Protein AF-A0A2W6NY09-F1 (afdb_monomer_lite)

Secondary structure (DSSP, 8-state):
---B-TTT-PBPPHHHHHHHHHT--THHHHHHHHHHHS--SSS--S-------HHHHHHHHHHHHHHHHHHHHTTS--S-TTSPPPEEEEETTEEEEEEE-TTS-EEEEEEPPHHHHHHHHHHHHT-SSHHHHHHHHHHHHHHTTS-EEEEEEEEEETTS-EEEEEEEEESSEEEEEESSGGG--HHHHHHHH-TTSTT---TT-PEEEEEE-S---SS-HHHHHHHHHHHHTT-EEESSHHHHHHH--

Foldseek 3Di:
DPQADPPPRDGDDPVNVVVVVVPPDCVVVVVVVCVVPVDDDDDDDDDPDPDDDPVVVVVVVVVVVVVVVVVVCVVPDDDPPDADAWDWDDDPQAIKTWGQAPLRWIKIWGWHDLVCQLVLLVDQCPDPPPQSVQLSVLSVLLVVQARWRDAQTFMATPVRHTPDTQHTDGPAETEAEDQALVRDDVLSVCLDQPSPNSNNDVPVNHAYEYEHADDHDPPDVVSVVSVVVCVVSVHHYYHDSVSVSVPRD

pLDDT: mean 75.78, std 24.79, range [29.72, 98.75]

Radius of gyration: 22.29 Å; chains: 1; bounding box: 79×53×40 Å

Sequence (249 aa):
ELGVNPFPGEPLTDDYAKMMISSLKWSQIVAGIGMVTGSMKSGKGPYKGRGTSAALDKVKQTIQDAKAKREQAGKSGKGTGEFNDPVITKMNKGVEIEFKNPDGNIIKWIEQNPKNISNAIESAKNSSNAGKAIEGKVGDFVQQKTKITGFGQEVLDTTGKKVTDLDAVTSKQIIEVKKSASAIKTDQIDRLIDPKHPQFFNYEGKEVIVYIDEAITTTNPQTLAKVNYLKEKGVIVVNSLEQLGKVLK

Structure (mmCIF, N/CA/C/O backbone):
data_AF-A0A2W6NY09-F1
#
_entry.id   AF-A0A2W6NY09-F1
#
loop_
_atom_site.group_PDB
_atom_site.id
_atom_site.type_symbol
_atom_site.label_atom_id
_atom_site.label_alt_id
_atom_site.label_comp_id
_atom_site.label_asym_id
_atom_site.label_entity_id
_atom_site.label_seq_id
_atom_site.pdbx_PDB_ins_code
_atom_site.Cartn_x
_atom_site.Cartn_y
_atom_site.Cartn_z
_atom_site.occupancy
_atom_site.B_iso_or_equiv
_atom_site.auth_seq_id
_atom_site.auth_comp_id
_atom_site.auth_asym_id
_atom_site.auth_atom_id
_atom_site.pdbx_PDB_model_num
ATOM 1 N N . GLU A 1 1 ? 12.597 -36.816 9.681 1.00 40.38 1 GLU A N 1
ATOM 2 C CA . GLU A 1 1 ? 11.211 -36.354 9.892 1.00 40.38 1 GLU A CA 1
ATOM 3 C C . GLU A 1 1 ? 11.209 -34.864 10.198 1.00 40.38 1 GLU A C 1
ATOM 5 O O . GLU A 1 1 ? 11.517 -34.507 11.318 1.00 40.38 1 GLU A O 1
ATOM 10 N N . LEU A 1 2 ? 10.949 -34.001 9.213 1.00 45.16 2 LEU A N 1
ATOM 11 C CA . LEU A 1 2 ? 10.585 -32.586 9.409 1.00 45.16 2 LEU A CA 1
ATOM 12 C C . LEU A 1 2 ? 9.897 -32.111 8.116 1.00 45.16 2 LEU A C 1
ATOM 14 O O . LEU A 1 2 ? 10.522 -31.511 7.249 1.00 45.16 2 LEU A O 1
ATOM 18 N N . GLY A 1 3 ? 8.625 -32.479 7.953 1.00 36.38 3 GLY A N 1
ATOM 19 C CA . GLY A 1 3 ? 7.803 -32.164 6.774 1.00 36.38 3 GLY A CA 1
ATOM 20 C C . GLY A 1 3 ? 6.359 -31.810 7.130 1.00 36.38 3 GLY A C 1
ATOM 21 O O . GLY A 1 3 ? 5.467 -31.983 6.308 1.00 36.38 3 GLY A O 1
ATOM 22 N N . VAL A 1 4 ? 6.119 -31.363 8.366 1.00 42.78 4 VAL A N 1
ATOM 23 C CA . VAL A 1 4 ? 4.770 -31.110 8.883 1.00 42.78 4 VAL A CA 1
ATOM 24 C C . VAL A 1 4 ? 4.714 -29.728 9.528 1.00 42.78 4 VAL A C 1
ATOM 26 O O . VAL A 1 4 ? 5.608 -29.350 10.287 1.00 42.78 4 VAL A O 1
ATOM 29 N N . ASN A 1 5 ? 3.673 -28.964 9.195 1.00 38.97 5 ASN A N 1
ATOM 30 C CA . ASN A 1 5 ? 3.392 -27.641 9.746 1.00 38.97 5 ASN A CA 1
ATOM 31 C C . ASN A 1 5 ? 2.981 -27.754 11.237 1.00 38.97 5 ASN A C 1
ATOM 33 O O . ASN A 1 5 ? 2.045 -28.501 11.532 1.00 38.97 5 ASN A O 1
ATOM 37 N N . PRO A 1 6 ? 3.627 -27.035 12.183 1.00 42.72 6 PRO A N 1
ATOM 38 C CA . PRO A 1 6 ? 3.422 -27.235 13.623 1.00 42.72 6 PRO A CA 1
ATOM 39 C C . PRO A 1 6 ? 2.087 -26.702 14.172 1.00 42.72 6 PRO A C 1
ATOM 41 O O . PRO A 1 6 ? 1.844 -26.841 15.367 1.00 42.72 6 PRO A O 1
ATOM 44 N N . PHE A 1 7 ? 1.227 -26.104 13.338 1.00 48.50 7 PHE A N 1
ATOM 45 C CA . PHE A 1 7 ? -0.086 -25.602 13.767 1.00 48.50 7 PHE A CA 1
ATOM 46 C C . PHE A 1 7 ? -1.290 -26.421 13.242 1.00 48.50 7 PHE A C 1
ATOM 48 O O . PHE A 1 7 ? -2.194 -26.655 14.039 1.00 48.50 7 PHE A O 1
ATOM 55 N N . PRO A 1 8 ? -1.333 -26.908 11.979 1.00 48.41 8 PRO A N 1
ATOM 56 C CA . PRO A 1 8 ? -2.468 -27.672 11.444 1.00 48.41 8 PRO A CA 1
ATOM 57 C C . PRO A 1 8 ? -2.175 -29.133 11.035 1.00 48.41 8 PRO A C 1
ATOM 59 O O . PRO A 1 8 ? -3.113 -29.843 10.695 1.00 48.41 8 PRO A O 1
ATOM 62 N N . GLY A 1 9 ? -0.924 -29.619 11.043 1.00 36.03 9 GLY A N 1
ATOM 63 C CA . GLY A 1 9 ? -0.620 -31.026 10.711 1.00 36.03 9 GLY A CA 1
ATOM 64 C C . GLY A 1 9 ? -0.693 -31.409 9.221 1.00 36.03 9 GLY A C 1
ATOM 65 O O . GLY A 1 9 ? -0.455 -32.565 8.880 1.00 36.03 9 GLY A O 1
ATOM 66 N N . GLU A 1 10 ? -0.988 -30.466 8.324 1.00 43.22 10 GLU A N 1
ATOM 67 C CA . GLU A 1 10 ? -1.018 -30.701 6.874 1.00 43.22 10 GLU A CA 1
ATOM 68 C C . GLU A 1 10 ? 0.398 -30.779 6.259 1.00 43.22 10 GLU A C 1
ATOM 70 O O . GLU A 1 10 ? 1.326 -30.116 6.753 1.00 43.22 10 GLU A O 1
ATOM 75 N N . PRO A 1 11 ? 0.588 -31.568 5.178 1.00 41.91 11 PRO A N 1
ATOM 76 C CA . PRO A 1 11 ? 1.855 -31.628 4.460 1.00 41.91 11 PRO A CA 1
ATOM 77 C C . PRO A 1 11 ? 2.167 -30.267 3.835 1.00 41.91 11 PRO A C 1
ATOM 79 O O . PRO A 1 11 ? 1.340 -29.663 3.153 1.00 41.91 11 PRO A O 1
ATOM 82 N N . LEU A 1 12 ? 3.383 -29.777 4.073 1.00 44.28 12 LEU A N 1
ATOM 83 C CA . LEU A 1 12 ? 3.870 -28.549 3.453 1.00 44.28 12 LEU A CA 1
ATOM 84 C C . LEU A 1 12 ? 3.910 -28.752 1.935 1.00 44.28 12 LEU A C 1
ATOM 86 O O . LEU A 1 12 ? 4.549 -29.688 1.458 1.00 44.28 12 LEU A O 1
ATOM 90 N N . THR A 1 13 ? 3.245 -27.884 1.173 1.00 44.53 13 THR A N 1
ATOM 91 C CA . THR A 1 13 ? 3.358 -27.911 -0.288 1.00 44.53 13 THR A CA 1
ATOM 92 C C . THR A 1 13 ? 4.793 -27.561 -0.690 1.00 44.53 13 THR A C 1
ATOM 94 O O . THR A 1 13 ? 5.436 -26.708 -0.068 1.00 44.53 13 THR A O 1
ATOM 97 N N . ASP A 1 14 ? 5.308 -28.200 -1.744 1.00 40.62 14 ASP A N 1
ATOM 98 C CA . ASP A 1 14 ? 6.675 -27.977 -2.249 1.00 40.62 14 ASP A CA 1
ATOM 99 C C . ASP A 1 14 ? 6.971 -26.492 -2.540 1.00 40.62 14 ASP A C 1
ATOM 101 O O . ASP A 1 14 ? 8.122 -26.050 -2.483 1.00 40.62 14 ASP A O 1
ATOM 105 N N . ASP A 1 15 ? 5.935 -25.695 -2.798 1.00 41.66 15 ASP A N 1
ATOM 106 C CA . ASP A 1 15 ? 6.035 -24.256 -3.033 1.00 41.66 15 ASP A CA 1
ATOM 107 C C . ASP A 1 15 ? 6.235 -23.447 -1.741 1.00 41.66 15 ASP A C 1
ATOM 109 O O . ASP A 1 15 ? 7.000 -22.479 -1.734 1.00 41.66 15 ASP A O 1
ATOM 113 N N . TYR A 1 16 ? 5.675 -23.889 -0.611 1.00 42.38 16 TYR A N 1
ATOM 114 C CA . TYR A 1 16 ? 5.959 -23.302 0.702 1.00 42.38 16 TYR A CA 1
ATOM 115 C C . TYR A 1 16 ? 7.390 -23.623 1.162 1.00 42.38 16 TYR A C 1
ATOM 117 O O . TYR A 1 16 ? 8.087 -22.753 1.689 1.00 42.38 16 TYR A O 1
ATOM 125 N N . ALA A 1 17 ? 7.882 -24.840 0.903 1.00 39.69 17 ALA A N 1
ATOM 126 C CA . ALA A 1 17 ? 9.272 -25.209 1.185 1.00 39.69 17 ALA A CA 1
ATOM 127 C C . ALA A 1 17 ? 10.270 -24.388 0.341 1.00 39.69 17 ALA A C 1
ATOM 129 O O . ALA A 1 17 ? 11.276 -23.899 0.865 1.00 39.69 17 ALA A O 1
ATOM 130 N N . LYS A 1 18 ? 9.960 -24.142 -0.942 1.00 39.44 18 LYS A N 1
ATOM 131 C CA . LYS A 1 18 ? 10.741 -23.239 -1.811 1.00 39.44 18 LYS A CA 1
ATOM 132 C C . LYS A 1 18 ? 10.718 -21.786 -1.324 1.00 39.44 18 LYS A C 1
ATOM 134 O O . LYS A 1 18 ? 11.755 -21.125 -1.369 1.00 39.44 18 LYS A O 1
ATOM 139 N N . MET A 1 19 ? 9.583 -21.305 -0.814 1.00 38.44 19 MET A N 1
ATOM 140 C CA . MET A 1 19 ? 9.444 -19.968 -0.222 1.00 38.44 19 MET A CA 1
ATOM 141 C C . MET A 1 19 ? 10.257 -19.810 1.076 1.00 38.44 19 MET A C 1
ATOM 143 O O . MET A 1 19 ? 10.866 -18.766 1.309 1.00 38.44 19 MET A O 1
ATOM 147 N N . MET A 1 20 ? 10.331 -20.849 1.913 1.00 39.34 20 MET A N 1
ATOM 148 C CA . MET A 1 20 ? 11.132 -20.819 3.143 1.00 39.34 20 MET A CA 1
ATOM 149 C C . MET A 1 20 ? 12.636 -20.757 2.841 1.00 39.34 20 MET A C 1
ATOM 151 O O . MET A 1 20 ? 13.354 -19.984 3.477 1.00 39.34 20 MET A O 1
ATOM 155 N N . ILE A 1 21 ? 13.108 -21.479 1.819 1.00 37.72 21 ILE A N 1
ATOM 156 C CA . ILE A 1 21 ? 14.519 -21.471 1.394 1.00 37.72 21 ILE A CA 1
ATOM 157 C C . ILE A 1 21 ? 14.904 -20.139 0.723 1.00 37.72 21 ILE A C 1
ATOM 159 O O . ILE A 1 21 ? 15.999 -19.632 0.962 1.00 37.72 21 ILE A O 1
ATOM 163 N N . SER A 1 22 ? 14.008 -19.522 -0.057 1.00 38.69 22 SER A N 1
ATOM 164 C CA . SER A 1 22 ? 14.255 -18.209 -0.683 1.00 38.69 22 SER A CA 1
ATOM 165 C C . SER A 1 22 ? 14.150 -17.022 0.290 1.00 38.69 22 SER A C 1
ATOM 167 O O . SER A 1 22 ? 14.660 -15.936 0.003 1.00 38.69 22 SER A O 1
ATOM 169 N N . SER A 1 23 ? 13.532 -17.216 1.461 1.00 35.50 23 SER A N 1
ATOM 170 C CA . SER A 1 23 ? 13.358 -16.181 2.490 1.00 35.50 23 SER A CA 1
ATOM 171 C C . SER A 1 23 ? 14.585 -15.934 3.379 1.00 35.50 23 SER A C 1
ATOM 173 O O . SER A 1 23 ? 14.620 -14.937 4.108 1.00 35.50 23 SER A O 1
ATOM 175 N N . LEU A 1 24 ? 15.625 -16.773 3.292 1.00 40.38 24 LEU A N 1
ATOM 176 C CA . LEU A 1 24 ? 16.930 -16.490 3.896 1.00 40.38 24 LEU A CA 1
ATOM 177 C C . LEU A 1 24 ? 17.635 -15.388 3.087 1.00 40.38 24 LEU A C 1
ATOM 179 O O . LEU A 1 24 ? 18.475 -15.627 2.223 1.00 40.38 24 LEU A O 1
ATOM 183 N N . LYS A 1 25 ? 17.238 -14.142 3.362 1.00 43.38 25 LYS A N 1
ATOM 184 C CA . LYS A 1 25 ? 17.751 -12.931 2.715 1.00 43.38 25 LYS A CA 1
ATOM 185 C C . LYS A 1 25 ? 19.156 -12.575 3.226 1.00 43.38 25 LYS A C 1
ATOM 187 O O . LYS A 1 25 ? 19.482 -12.718 4.403 1.00 43.38 25 LYS A O 1
ATOM 192 N N . TRP A 1 26 ? 19.948 -11.984 2.330 1.00 34.81 26 TRP A N 1
ATOM 193 C CA . TRP A 1 26 ? 21.274 -11.374 2.528 1.00 34.81 26 TRP A CA 1
ATOM 194 C C . TRP A 1 26 ? 21.434 -10.453 3.755 1.00 34.81 26 TRP A C 1
ATOM 196 O O . TRP A 1 26 ? 22.561 -10.108 4.102 1.00 34.81 26 TRP A O 1
ATOM 206 N N . SER A 1 27 ? 20.361 -10.057 4.442 1.00 36.84 27 SER A N 1
ATOM 207 C CA . SER A 1 27 ? 20.434 -9.296 5.694 1.00 36.84 27 SER A CA 1
ATOM 208 C C . SER A 1 27 ? 21.192 -10.042 6.802 1.00 36.84 27 SER A C 1
ATOM 210 O O . SER A 1 27 ? 21.912 -9.399 7.562 1.00 36.84 27 SER A O 1
ATOM 212 N N . GLN A 1 28 ? 21.123 -11.379 6.840 1.00 39.38 28 GLN A N 1
ATOM 213 C CA . GLN A 1 28 ? 21.932 -12.217 7.743 1.00 39.38 28 GLN A CA 1
ATOM 214 C C . GLN A 1 28 ? 23.430 -12.194 7.371 1.00 39.38 28 GLN A C 1
ATOM 216 O O . GLN A 1 28 ? 24.295 -12.207 8.242 1.00 39.38 28 GLN A O 1
ATOM 221 N N . ILE A 1 29 ? 23.752 -12.075 6.078 1.00 39.09 29 ILE A N 1
ATOM 222 C CA . ILE A 1 29 ? 25.133 -12.028 5.567 1.00 39.09 29 ILE A CA 1
ATOM 223 C C . ILE A 1 29 ? 25.744 -10.625 5.756 1.00 39.09 29 ILE A C 1
ATOM 225 O O . ILE A 1 29 ? 26.894 -10.495 6.168 1.00 39.09 29 ILE A O 1
ATOM 229 N N . VAL A 1 30 ? 24.977 -9.552 5.522 1.00 38.97 30 VAL A N 1
ATOM 230 C CA . VAL A 1 30 ? 25.449 -8.158 5.657 1.00 38.97 30 VAL A CA 1
ATOM 231 C C . VAL A 1 30 ? 25.589 -7.729 7.123 1.00 38.97 30 VAL A C 1
ATOM 233 O O . VAL A 1 30 ? 26.531 -7.005 7.446 1.00 38.97 30 VAL A O 1
ATOM 236 N N . ALA A 1 31 ? 24.729 -8.212 8.029 1.00 39.38 31 ALA A N 1
ATOM 237 C CA . ALA A 1 31 ? 24.892 -7.987 9.470 1.00 39.38 31 ALA A CA 1
ATOM 238 C C . ALA A 1 31 ? 26.213 -8.580 10.005 1.00 39.38 31 ALA A C 1
ATOM 240 O O . ALA A 1 31 ? 26.864 -7.967 10.850 1.00 39.38 31 ALA A O 1
ATOM 241 N N . GLY A 1 32 ? 26.667 -9.710 9.446 1.00 38.84 32 GLY A N 1
ATOM 242 C CA . GLY A 1 32 ? 27.992 -10.274 9.728 1.00 38.84 32 GLY A CA 1
ATOM 243 C C . GLY A 1 32 ? 29.156 -9.434 9.180 1.00 38.84 32 GLY A C 1
ATOM 244 O O . GLY A 1 32 ? 30.199 -9.336 9.819 1.00 38.84 32 GLY A O 1
ATOM 245 N N . ILE A 1 33 ? 28.978 -8.767 8.035 1.00 36.22 33 ILE A N 1
ATOM 246 C CA . ILE A 1 33 ? 30.012 -7.916 7.415 1.00 36.22 33 ILE A CA 1
ATOM 247 C C . ILE A 1 33 ? 30.176 -6.584 8.173 1.00 36.22 33 ILE A C 1
ATOM 249 O O . ILE A 1 33 ? 31.300 -6.118 8.362 1.00 36.22 33 ILE A O 1
ATOM 253 N N . GLY A 1 34 ? 29.085 -5.995 8.676 1.00 30.67 34 GLY A N 1
ATOM 254 C CA . GLY A 1 34 ? 29.121 -4.741 9.443 1.00 30.67 34 GLY A CA 1
ATOM 255 C C . GLY A 1 34 ? 29.837 -4.845 10.797 1.00 30.67 34 GLY A C 1
ATOM 256 O O . GLY A 1 34 ? 30.461 -3.876 11.230 1.00 30.67 34 GLY A O 1
ATOM 257 N N . MET A 1 35 ? 29.825 -6.026 11.430 1.00 35.69 35 MET A N 1
ATOM 258 C CA . MET A 1 35 ? 30.565 -6.273 12.677 1.00 35.69 35 MET A CA 1
ATOM 259 C C . MET A 1 35 ? 32.089 -6.353 12.477 1.00 35.69 35 MET A C 1
ATOM 261 O O . MET A 1 35 ? 32.829 -6.158 13.436 1.00 35.69 35 MET A O 1
ATOM 265 N N . VAL A 1 36 ? 32.581 -6.559 11.246 1.00 46.44 36 VAL A N 1
ATOM 266 C CA . VAL A 1 36 ? 34.028 -6.635 10.947 1.00 46.44 36 VAL A CA 1
ATOM 267 C C . VAL A 1 36 ? 34.597 -5.301 10.439 1.00 46.44 36 VAL A C 1
ATOM 269 O O . VAL A 1 36 ? 35.799 -5.065 10.532 1.00 46.44 36 VAL A O 1
ATOM 272 N N . THR A 1 37 ? 33.761 -4.373 9.959 1.00 42.50 37 THR A N 1
ATOM 273 C CA . THR A 1 37 ? 34.223 -3.070 9.431 1.00 42.50 37 THR A CA 1
ATOM 274 C C . THR A 1 37 ? 34.002 -1.880 10.376 1.00 42.50 37 THR A C 1
ATOM 276 O O . THR A 1 37 ? 34.430 -0.770 10.067 1.00 42.50 37 THR A O 1
ATOM 279 N N . GLY A 1 38 ? 33.353 -2.080 11.528 1.00 33.19 38 GLY A N 1
ATOM 280 C CA . GLY A 1 38 ? 32.944 -1.023 12.466 1.00 33.19 38 GLY A CA 1
ATOM 281 C C . GLY A 1 38 ? 34.008 -0.487 13.436 1.00 33.19 38 GLY A C 1
ATOM 282 O O . GLY A 1 38 ? 33.666 0.267 14.342 1.00 33.19 38 GLY A O 1
ATOM 283 N N . SER A 1 39 ? 35.290 -0.828 13.285 1.00 33.44 39 SER A N 1
ATOM 284 C CA . SER A 1 39 ? 36.358 -0.302 14.154 1.00 33.44 39 SER A CA 1
ATOM 285 C C . SER A 1 39 ? 37.530 0.278 13.371 1.00 33.44 39 SER A C 1
ATOM 287 O O . SER A 1 39 ? 38.672 -0.097 13.599 1.00 33.44 39 SER A O 1
ATOM 289 N N . MET A 1 40 ? 37.283 1.216 12.453 1.00 38.47 40 MET A N 1
ATOM 290 C CA . MET A 1 40 ? 38.367 2.041 11.904 1.00 38.47 40 MET A CA 1
ATOM 291 C C . MET A 1 40 ? 37.927 3.487 11.662 1.00 38.47 40 MET A C 1
ATOM 293 O O . MET A 1 40 ? 37.508 3.837 10.562 1.00 38.47 40 MET A O 1
ATOM 297 N N . LYS A 1 41 ? 38.077 4.334 12.695 1.00 37.59 41 LYS A N 1
ATOM 298 C CA . LYS A 1 41 ? 38.887 5.574 12.656 1.00 37.59 41 LYS A CA 1
ATOM 299 C C . LYS A 1 41 ? 38.780 6.367 13.971 1.00 37.59 41 LYS A C 1
ATOM 301 O O . LYS A 1 41 ? 37.920 7.225 14.106 1.00 37.59 41 LYS A O 1
ATOM 306 N N . SER A 1 42 ? 39.711 6.123 14.897 1.00 35.75 42 SER A N 1
ATOM 307 C CA . SER A 1 42 ? 40.472 7.174 15.599 1.00 35.75 42 SER A CA 1
ATOM 308 C C . SER A 1 42 ? 41.581 6.548 16.461 1.00 35.75 42 SER A C 1
ATOM 310 O O . SER A 1 42 ? 41.311 5.648 17.244 1.00 35.75 42 SER A O 1
ATOM 312 N N . GLY A 1 43 ? 42.818 7.033 16.300 1.00 39.91 43 GLY A N 1
ATOM 313 C CA . GLY A 1 43 ? 43.858 7.037 17.340 1.00 39.91 43 GLY A CA 1
ATOM 314 C C . GLY A 1 43 ? 44.595 5.731 17.682 1.00 39.91 43 GLY A C 1
ATOM 315 O O . GLY A 1 43 ? 44.163 4.986 18.544 1.00 39.91 43 GLY A O 1
ATOM 316 N N . LYS A 1 44 ? 45.790 5.544 17.096 1.00 43.38 44 LYS A N 1
ATOM 317 C CA . LYS A 1 44 ? 46.956 4.807 17.652 1.00 43.38 44 LYS A CA 1
ATOM 318 C C . LYS A 1 44 ? 46.666 3.457 18.361 1.00 43.38 44 LYS A C 1
ATOM 320 O O . LYS A 1 44 ? 46.627 3.390 19.582 1.00 43.38 44 LYS A O 1
ATOM 325 N N . GLY A 1 45 ? 46.614 2.366 17.589 1.00 35.94 45 GLY A N 1
ATOM 326 C CA . GLY A 1 45 ? 46.678 0.972 18.074 1.00 35.94 45 GLY A CA 1
ATOM 327 C C . GLY A 1 45 ? 47.738 0.156 17.307 1.00 35.94 45 GLY A C 1
ATOM 328 O O . GLY A 1 45 ? 48.148 0.585 16.227 1.00 35.94 45 GLY A O 1
ATOM 329 N N . PRO A 1 46 ? 48.218 -0.992 17.827 1.00 38.53 46 PRO A N 1
ATOM 330 C CA . PRO A 1 46 ? 49.565 -1.525 17.564 1.00 38.53 46 PRO A CA 1
ATOM 331 C C . PRO A 1 46 ? 49.779 -2.202 16.201 1.00 38.53 46 PRO A C 1
ATOM 333 O O . PRO A 1 46 ? 50.842 -2.766 15.958 1.00 38.53 46 PRO A O 1
ATOM 336 N N . TYR A 1 47 ? 48.835 -2.128 15.269 1.00 40.94 47 TYR A N 1
ATOM 337 C CA . TYR A 1 47 ? 48.963 -2.814 13.986 1.00 40.94 47 TYR A CA 1
ATOM 338 C C . TYR A 1 47 ? 49.508 -1.878 12.905 1.00 40.94 47 TYR A C 1
ATOM 340 O O . TYR A 1 47 ? 48.795 -1.410 12.019 1.00 40.94 47 TYR A O 1
ATOM 348 N N . LYS A 1 48 ? 50.821 -1.626 12.962 1.00 41.53 48 LYS A N 1
ATOM 349 C CA . LYS A 1 48 ? 51.597 -1.347 11.747 1.00 41.53 48 LYS A CA 1
ATOM 350 C C . LYS A 1 48 ? 51.839 -2.684 11.051 1.00 41.53 48 LYS A C 1
ATOM 352 O O . LYS A 1 48 ? 52.566 -3.517 11.578 1.00 41.53 48 LYS A O 1
ATOM 357 N N . GLY A 1 49 ? 51.262 -2.887 9.871 1.00 37.59 49 GLY A N 1
ATOM 358 C CA . GLY A 1 49 ? 51.486 -4.114 9.111 1.00 37.59 49 GLY A CA 1
ATOM 359 C C . GLY A 1 49 ? 51.178 -3.959 7.630 1.00 37.59 49 GLY A C 1
ATOM 360 O O . GLY A 1 49 ? 50.036 -4.081 7.206 1.00 37.59 49 GLY A O 1
ATOM 361 N N . ARG A 1 50 ? 52.224 -3.718 6.840 1.00 48.69 50 ARG A N 1
ATOM 362 C CA . ARG A 1 50 ? 52.281 -4.043 5.411 1.00 48.69 50 ARG A CA 1
ATOM 363 C C . ARG A 1 50 ? 52.310 -5.574 5.331 1.00 48.69 50 ARG A C 1
ATOM 365 O O . ARG A 1 50 ? 53.277 -6.160 5.801 1.00 48.69 50 ARG A O 1
ATOM 372 N N . GLY A 1 51 ? 51.268 -6.224 4.816 1.00 39.50 51 GLY A N 1
ATOM 373 C CA . GLY A 1 51 ? 51.249 -7.688 4.776 1.00 39.50 51 GLY A CA 1
ATOM 374 C C . GLY A 1 51 ? 49.993 -8.281 4.153 1.00 39.50 51 GLY A C 1
ATOM 375 O O . GLY A 1 51 ? 48.894 -8.143 4.678 1.00 39.50 51 GLY A O 1
ATOM 376 N N . THR A 1 52 ? 50.205 -8.956 3.030 1.00 53.66 52 THR A N 1
ATOM 377 C CA . THR A 1 52 ? 49.380 -10.016 2.445 1.00 53.66 52 THR A CA 1
ATOM 378 C C . THR A 1 52 ? 48.857 -10.956 3.533 1.00 53.66 52 THR A C 1
ATOM 380 O O . THR A 1 52 ? 49.602 -11.800 4.033 1.00 53.66 52 THR A O 1
ATOM 383 N N . SER A 1 53 ? 47.593 -10.814 3.939 1.00 49.06 53 SER A N 1
ATOM 384 C CA . SER A 1 53 ? 46.948 -11.841 4.752 1.00 49.06 53 SER A CA 1
ATOM 385 C C . SER A 1 53 ? 46.132 -12.719 3.818 1.00 49.06 53 SER A C 1
ATOM 387 O O . SER A 1 53 ? 45.282 -12.232 3.072 1.00 49.06 53 SER A O 1
ATOM 389 N N . ALA A 1 54 ? 46.369 -14.028 3.885 1.00 47.38 54 ALA A N 1
ATOM 390 C CA . ALA A 1 54 ? 45.585 -15.015 3.153 1.00 47.38 54 ALA A CA 1
ATOM 391 C C . ALA A 1 54 ? 44.074 -14.834 3.391 1.00 47.38 54 ALA A C 1
ATOM 393 O O . ALA A 1 54 ? 43.274 -15.195 2.543 1.00 47.38 54 ALA A O 1
ATOM 394 N N . ALA A 1 55 ? 43.671 -14.224 4.512 1.00 43.72 55 ALA A N 1
ATOM 395 C CA . ALA A 1 55 ? 42.290 -13.852 4.788 1.00 43.72 55 ALA A CA 1
ATOM 396 C C . ALA A 1 55 ? 41.773 -12.709 3.893 1.00 43.72 55 ALA A C 1
ATOM 398 O O . ALA A 1 55 ? 40.665 -12.813 3.378 1.00 43.72 55 ALA A O 1
ATOM 399 N N . LEU A 1 56 ? 42.551 -11.645 3.659 1.00 43.34 56 LEU A N 1
ATOM 400 C CA . LEU A 1 56 ? 42.168 -10.558 2.747 1.00 43.34 56 LEU A CA 1
ATOM 401 C C . LEU A 1 56 ? 42.106 -11.033 1.296 1.00 43.34 56 LEU A C 1
ATOM 403 O O . LEU A 1 56 ? 41.184 -10.659 0.572 1.00 43.34 56 LEU A O 1
ATOM 407 N N . ASP A 1 57 ? 43.042 -11.889 0.894 1.00 48.72 57 ASP A N 1
ATOM 408 C CA . ASP A 1 57 ? 43.043 -12.469 -0.447 1.00 48.72 57 ASP A CA 1
ATOM 409 C C . ASP A 1 57 ? 41.894 -13.462 -0.613 1.00 48.72 57 ASP A C 1
ATOM 411 O O . ASP A 1 57 ? 41.196 -13.417 -1.618 1.00 48.72 57 ASP A O 1
ATOM 415 N N . LYS A 1 58 ? 41.576 -14.258 0.414 1.00 49.00 58 LYS A N 1
ATOM 416 C CA . LYS A 1 58 ? 40.411 -15.151 0.414 1.00 49.00 58 LYS A CA 1
ATOM 417 C C . LYS A 1 58 ? 39.092 -14.382 0.412 1.00 49.00 58 LYS A C 1
ATOM 419 O O . LYS A 1 58 ? 38.154 -14.818 -0.244 1.00 49.00 58 LYS A O 1
ATOM 424 N N . VAL A 1 59 ? 39.008 -13.218 1.061 1.00 46.50 59 VAL A N 1
ATOM 425 C CA . VAL A 1 59 ? 37.830 -12.333 0.989 1.00 46.50 59 VAL A CA 1
ATOM 426 C C . VAL A 1 59 ? 37.698 -11.708 -0.401 1.00 46.50 59 VAL A C 1
ATOM 428 O O . VAL A 1 59 ? 36.611 -11.739 -0.972 1.00 46.50 59 VAL A O 1
ATOM 431 N N . LYS A 1 60 ? 38.786 -11.196 -0.992 1.00 46.00 60 LYS A N 1
ATOM 432 C CA . LYS A 1 60 ? 38.771 -10.674 -2.370 1.00 46.00 60 LYS A CA 1
ATOM 433 C C . LYS A 1 60 ? 38.421 -11.761 -3.381 1.00 46.00 60 LYS A C 1
ATOM 435 O O . LYS A 1 60 ? 37.587 -11.512 -4.245 1.00 46.00 60 LYS A O 1
ATOM 440 N N . GLN A 1 61 ? 38.991 -12.953 -3.227 1.00 48.94 61 GLN A N 1
ATOM 441 C CA . GLN A 1 61 ? 38.702 -14.114 -4.057 1.00 48.94 61 GLN A CA 1
ATOM 442 C C . GLN A 1 61 ? 37.247 -14.546 -3.887 1.00 48.94 61 GLN A C 1
ATOM 444 O O . GLN A 1 61 ? 36.558 -14.704 -4.875 1.00 48.94 61 GLN A O 1
ATOM 449 N N . THR A 1 62 ? 36.714 -14.588 -2.663 1.00 47.19 62 THR A N 1
ATOM 450 C CA . THR A 1 62 ? 35.294 -14.911 -2.428 1.00 47.19 62 THR A CA 1
ATOM 451 C C . THR A 1 62 ? 34.360 -13.861 -3.042 1.00 47.19 62 THR A C 1
ATOM 453 O O . THR A 1 62 ? 33.309 -14.210 -3.567 1.00 47.19 62 THR A O 1
ATOM 456 N N . ILE A 1 63 ? 34.733 -12.575 -3.028 1.00 47.28 63 ILE A N 1
ATOM 457 C CA . ILE A 1 63 ? 33.964 -11.496 -3.674 1.00 47.28 63 ILE A CA 1
ATOM 458 C C . ILE A 1 63 ? 34.038 -11.598 -5.203 1.00 47.28 63 ILE A C 1
ATOM 460 O O . ILE A 1 63 ? 33.027 -11.383 -5.873 1.00 47.28 63 ILE A O 1
ATOM 464 N N . GLN A 1 64 ? 35.207 -11.914 -5.764 1.00 47.34 64 GLN A N 1
ATOM 465 C CA . GLN A 1 64 ? 35.366 -12.115 -7.205 1.00 47.34 64 GLN A CA 1
ATOM 466 C C . GLN A 1 64 ? 34.681 -13.397 -7.678 1.00 47.34 64 GLN A C 1
ATOM 468 O O . GLN A 1 64 ? 33.961 -13.346 -8.666 1.00 47.34 64 GLN A O 1
ATOM 473 N N . ASP A 1 65 ? 34.776 -14.490 -6.929 1.00 49.34 65 ASP A N 1
ATOM 474 C CA . ASP A 1 65 ? 34.081 -15.748 -7.190 1.00 49.34 65 ASP A CA 1
ATOM 475 C C . ASP A 1 65 ? 32.564 -15.581 -7.036 1.00 49.34 65 ASP A C 1
ATOM 477 O O . ASP A 1 65 ? 31.805 -16.161 -7.803 1.00 49.34 65 ASP A O 1
ATOM 481 N N . ALA A 1 66 ? 32.090 -14.749 -6.098 1.00 47.50 66 ALA A N 1
ATOM 482 C CA . ALA A 1 66 ? 30.674 -14.397 -5.978 1.00 47.50 66 ALA A CA 1
ATOM 483 C C . ALA A 1 66 ? 30.194 -13.510 -7.140 1.00 47.50 66 ALA A C 1
ATOM 485 O O . ALA A 1 66 ? 29.072 -13.687 -7.611 1.00 47.50 66 ALA A O 1
ATOM 486 N N . LYS A 1 67 ? 31.030 -12.587 -7.640 1.00 45.94 67 LYS A N 1
ATOM 487 C CA . LYS A 1 67 ? 30.741 -11.801 -8.853 1.00 45.94 67 LYS A CA 1
ATOM 488 C C . LYS A 1 67 ? 30.743 -12.670 -10.112 1.00 45.94 67 LYS A C 1
ATOM 490 O O . LYS A 1 67 ? 29.793 -12.589 -10.879 1.00 45.94 67 LYS A O 1
ATOM 495 N N . ALA A 1 68 ? 31.725 -13.550 -10.277 1.00 47.38 68 ALA A N 1
ATOM 496 C CA . ALA A 1 68 ? 31.824 -14.477 -11.401 1.00 47.38 68 ALA A CA 1
ATOM 497 C C . ALA A 1 68 ? 30.707 -15.532 -11.368 1.00 47.38 68 ALA A C 1
ATOM 499 O O . ALA A 1 68 ? 30.101 -15.815 -12.397 1.00 47.38 68 ALA A O 1
ATOM 500 N N . LYS A 1 69 ? 30.337 -16.044 -10.182 1.00 51.38 69 LYS A N 1
ATOM 501 C CA . LYS A 1 69 ? 29.132 -16.872 -10.006 1.00 51.38 69 LYS A CA 1
ATOM 502 C C . LYS A 1 69 ? 27.858 -16.102 -10.327 1.00 51.38 69 LYS A C 1
ATOM 504 O O . LYS A 1 69 ? 26.922 -16.724 -10.797 1.00 51.38 69 LYS A O 1
ATOM 509 N N . ARG A 1 70 ? 27.804 -14.782 -10.126 1.00 44.03 70 ARG A N 1
ATOM 510 C CA . ARG A 1 70 ? 26.665 -13.937 -10.524 1.00 44.03 70 ARG A CA 1
ATOM 511 C C . ARG A 1 70 ? 26.641 -13.652 -12.030 1.00 44.03 70 ARG A C 1
ATOM 513 O O . ARG A 1 70 ? 25.563 -13.614 -12.601 1.00 44.03 70 ARG A O 1
ATOM 520 N N . GLU A 1 71 ? 27.793 -13.518 -12.683 1.00 42.47 71 GLU A N 1
ATOM 521 C CA . GLU A 1 71 ? 27.900 -13.393 -14.148 1.00 42.47 71 GLU A CA 1
ATOM 522 C C . GLU A 1 71 ? 27.607 -14.722 -14.866 1.00 42.47 71 GLU A C 1
ATOM 524 O O . GLU A 1 71 ? 26.996 -14.725 -15.933 1.00 42.47 71 GLU A O 1
ATOM 529 N N . GLN A 1 72 ? 27.953 -15.861 -14.254 1.00 42.38 72 GLN A N 1
ATOM 530 C CA . GLN A 1 72 ? 27.589 -17.198 -14.741 1.00 42.38 72 GLN A CA 1
ATOM 531 C C . GLN A 1 72 ? 26.142 -17.594 -14.377 1.00 42.38 72 GLN A C 1
ATOM 533 O O . GLN A 1 72 ? 25.443 -18.170 -15.209 1.00 42.38 72 GLN A O 1
ATOM 538 N N . ALA A 1 73 ? 25.635 -17.214 -13.196 1.00 39.78 73 ALA A N 1
ATOM 539 C CA . ALA A 1 73 ? 24.217 -17.346 -12.826 1.00 39.78 73 ALA A CA 1
ATOM 540 C C . ALA A 1 73 ? 23.317 -16.332 -13.557 1.00 39.78 73 ALA A C 1
ATOM 542 O O . ALA A 1 73 ? 22.122 -16.562 -13.705 1.00 39.78 73 ALA A O 1
ATOM 543 N N . GLY A 1 74 ? 23.886 -15.265 -14.128 1.00 36.84 74 GLY A N 1
ATOM 544 C CA . GLY A 1 74 ? 23.215 -14.387 -15.092 1.00 36.84 74 GLY A CA 1
ATOM 545 C C . GLY A 1 74 ? 22.832 -15.087 -16.402 1.00 36.84 74 GLY A C 1
ATOM 546 O O . GLY A 1 74 ? 22.139 -14.500 -17.226 1.00 36.84 74 GLY A O 1
ATOM 547 N N . LYS A 1 75 ? 23.249 -16.348 -16.597 1.00 39.47 75 LYS A N 1
ATOM 548 C CA . LYS A 1 75 ? 22.832 -17.212 -17.712 1.00 39.47 75 LYS A CA 1
ATOM 549 C C . LYS A 1 75 ? 22.067 -18.475 -17.287 1.00 39.47 75 LYS A C 1
ATOM 551 O O . LYS A 1 75 ? 21.766 -19.303 -18.139 1.00 39.47 75 LYS A O 1
ATOM 556 N N . SER A 1 76 ? 21.706 -18.640 -16.011 1.00 29.72 76 SER A N 1
ATOM 557 C CA . SER A 1 76 ? 20.826 -19.739 -15.567 1.00 29.72 76 SER A CA 1
ATOM 558 C C . SER A 1 76 ? 20.144 -19.405 -14.225 1.00 29.72 76 SER A C 1
ATOM 560 O O . SER A 1 76 ? 20.822 -19.182 -13.229 1.00 29.72 76 SER A O 1
ATOM 562 N N . GLY A 1 77 ? 18.801 -19.321 -14.241 1.00 30.41 77 GLY A N 1
ATOM 563 C CA . GLY A 1 77 ? 17.907 -18.749 -13.205 1.00 30.41 77 GLY A CA 1
ATOM 564 C C . GLY A 1 77 ? 18.019 -19.327 -11.781 1.00 30.41 77 GLY A C 1
ATOM 565 O O . GLY A 1 77 ? 18.684 -20.327 -11.549 1.00 30.41 77 GLY A O 1
ATOM 566 N N . LYS A 1 78 ? 17.390 -18.761 -10.743 1.00 34.31 78 LYS A N 1
ATOM 567 C CA . LYS A 1 78 ? 15.971 -18.391 -10.593 1.00 34.31 78 LYS A CA 1
ATOM 568 C C . LYS A 1 78 ? 15.809 -17.394 -9.422 1.00 34.31 78 LYS A C 1
ATOM 570 O O . LYS A 1 78 ? 15.919 -17.793 -8.264 1.00 34.31 78 LYS A O 1
ATOM 575 N N . GLY A 1 79 ? 15.473 -16.134 -9.708 1.00 37.56 79 GLY A N 1
ATOM 576 C CA . GLY A 1 79 ? 14.371 -15.492 -8.975 1.00 37.56 79 GLY A CA 1
ATOM 577 C C . GLY A 1 79 ? 13.070 -16.180 -9.409 1.00 37.56 79 GLY A C 1
ATOM 578 O O . GLY A 1 79 ? 13.100 -16.968 -10.356 1.00 37.56 79 GLY A O 1
ATOM 579 N N . THR A 1 80 ? 11.937 -15.971 -8.750 1.00 34.25 80 THR A N 1
ATOM 580 C CA . THR A 1 80 ? 10.640 -16.445 -9.273 1.00 34.25 80 THR A CA 1
ATOM 581 C C . THR A 1 80 ? 10.415 -15.810 -10.651 1.00 34.25 80 THR A C 1
ATOM 583 O O . THR A 1 80 ? 10.039 -14.648 -10.753 1.00 34.25 80 THR A O 1
ATOM 586 N N . GLY A 1 81 ? 10.805 -16.527 -11.705 1.00 37.91 81 GLY A N 1
ATOM 587 C CA . GLY A 1 81 ? 11.063 -15.978 -13.030 1.00 37.91 81 GLY A CA 1
ATOM 588 C C . GLY A 1 81 ? 9.793 -15.721 -13.822 1.00 37.91 81 GLY A C 1
ATOM 589 O O . GLY A 1 81 ? 9.518 -16.461 -14.760 1.00 37.91 81 GLY A O 1
ATOM 590 N N . GLU A 1 82 ? 9.052 -14.676 -13.462 1.00 53.12 82 GLU A N 1
ATOM 591 C CA . GLU A 1 82 ? 7.924 -14.181 -14.266 1.00 53.12 82 GLU A CA 1
ATOM 592 C C . GLU A 1 82 ? 8.075 -12.719 -14.705 1.00 53.12 82 GLU A C 1
ATOM 594 O O . GLU A 1 82 ? 7.510 -12.343 -15.730 1.00 53.12 82 GLU A O 1
ATOM 599 N N . PHE A 1 83 ? 8.882 -11.902 -14.017 1.00 62.56 83 PHE A N 1
ATOM 600 C CA . PHE A 1 83 ? 9.024 -10.475 -14.331 1.00 62.56 83 PHE A CA 1
ATOM 601 C C . PHE A 1 83 ? 10.479 -10.059 -14.532 1.00 62.56 83 PHE A C 1
ATOM 603 O O . PHE A 1 83 ? 11.393 -10.657 -13.966 1.00 62.56 83 PHE A O 1
ATOM 610 N N . ASN A 1 84 ? 10.688 -9.025 -15.353 1.00 69.50 84 ASN A N 1
ATOM 611 C CA . ASN A 1 84 ? 12.005 -8.416 -15.515 1.00 69.50 84 ASN A CA 1
ATOM 612 C C . ASN A 1 84 ? 12.470 -7.836 -14.175 1.00 69.50 84 ASN A C 1
ATOM 614 O O . ASN A 1 84 ? 11.696 -7.152 -13.501 1.00 69.50 84 ASN A O 1
ATOM 618 N N . ASP A 1 85 ? 13.736 -8.053 -13.825 1.00 78.88 85 ASP A N 1
ATOM 619 C CA . ASP A 1 85 ? 14.338 -7.373 -12.681 1.00 78.88 85 ASP A CA 1
ATOM 620 C C . ASP A 1 85 ? 14.274 -5.849 -12.893 1.00 78.88 85 ASP A C 1
ATOM 622 O O . ASP A 1 85 ? 14.514 -5.369 -14.010 1.00 78.88 85 ASP A O 1
ATOM 626 N N . PRO A 1 86 ? 13.961 -5.062 -11.852 1.00 87.38 86 PRO A N 1
ATOM 627 C CA . PRO A 1 86 ? 13.938 -3.618 -11.981 1.00 87.38 86 PRO A CA 1
ATOM 628 C C . PRO A 1 86 ? 15.354 -3.049 -12.119 1.00 87.38 86 PRO A C 1
ATOM 630 O O . PRO A 1 86 ? 16.343 -3.605 -11.632 1.00 87.38 86 PRO A O 1
ATOM 633 N N . VAL A 1 87 ? 15.443 -1.867 -12.718 1.00 86.06 87 VAL A N 1
ATOM 634 C CA . VAL A 1 87 ? 16.651 -1.045 -12.700 1.00 86.06 87 VAL A CA 1
ATOM 635 C C . VAL A 1 87 ? 16.696 -0.279 -11.381 1.00 86.06 87 VAL A C 1
ATOM 637 O O . VAL A 1 87 ? 15.736 0.391 -11.011 1.00 86.06 87 VAL A O 1
ATOM 640 N N . ILE A 1 88 ? 17.820 -0.375 -10.669 1.00 86.12 88 ILE A N 1
ATOM 641 C CA . ILE A 1 88 ? 18.010 0.254 -9.357 1.00 86.12 88 ILE A CA 1
ATOM 642 C C . ILE A 1 88 ? 19.078 1.340 -9.459 1.00 86.12 88 ILE A C 1
ATOM 644 O O . ILE A 1 88 ? 20.256 1.044 -9.678 1.00 86.12 88 ILE A O 1
ATOM 648 N N . THR A 1 89 ? 18.684 2.588 -9.213 1.00 83.06 89 TH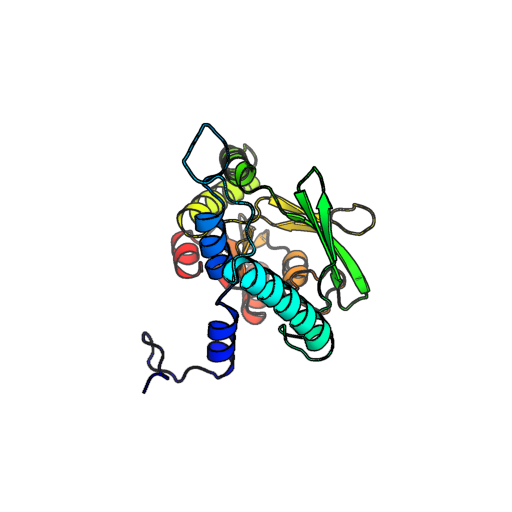R A N 1
ATOM 649 C CA . THR A 1 89 ? 19.564 3.759 -9.277 1.00 83.06 89 THR A CA 1
ATOM 650 C C . THR A 1 89 ? 19.691 4.419 -7.907 1.00 83.06 89 THR A C 1
ATOM 652 O O . THR A 1 89 ? 18.711 4.821 -7.286 1.00 83.06 89 THR A O 1
ATOM 655 N N . LYS A 1 90 ? 20.925 4.580 -7.416 1.00 82.50 90 LYS A N 1
ATOM 656 C CA . LYS A 1 90 ? 21.191 5.363 -6.199 1.00 82.50 90 LYS A CA 1
ATOM 657 C C . LYS A 1 90 ? 21.224 6.849 -6.538 1.00 82.50 90 LYS A C 1
ATOM 659 O O . LYS A 1 90 ? 22.037 7.272 -7.354 1.00 82.50 90 LYS A O 1
ATOM 664 N N . MET A 1 91 ? 20.404 7.639 -5.856 1.00 75.88 91 MET A N 1
ATOM 665 C CA . MET A 1 91 ? 20.366 9.095 -5.972 1.00 75.88 91 MET A CA 1
ATOM 666 C C . MET A 1 91 ? 20.577 9.766 -4.616 1.00 75.88 91 MET A C 1
ATOM 668 O O . MET A 1 91 ? 20.437 9.147 -3.563 1.00 75.88 91 MET A O 1
ATOM 672 N N . ASN A 1 92 ? 20.816 11.079 -4.630 1.00 75.62 92 ASN A N 1
ATOM 673 C CA . ASN A 1 92 ? 20.900 11.880 -3.403 1.00 75.62 92 ASN A CA 1
ATOM 674 C C . ASN A 1 92 ? 19.595 11.843 -2.582 1.00 75.62 92 ASN A C 1
ATOM 676 O O . ASN A 1 92 ? 19.640 11.929 -1.359 1.00 75.62 92 ASN A O 1
ATOM 680 N N . LYS A 1 93 ? 18.441 11.702 -3.254 1.00 72.88 93 LYS A N 1
ATOM 681 C CA . LYS A 1 93 ? 17.103 11.682 -2.636 1.00 72.88 93 LYS A CA 1
ATOM 682 C C . LYS A 1 93 ? 16.644 10.300 -2.144 1.00 72.88 93 LYS A C 1
ATOM 684 O O . LYS A 1 93 ? 15.642 10.224 -1.445 1.00 72.88 93 LYS A O 1
ATOM 689 N N . GLY A 1 94 ? 17.353 9.224 -2.492 1.00 79.00 94 GLY A N 1
ATOM 690 C CA . GLY A 1 94 ? 16.960 7.850 -2.167 1.00 79.00 94 GLY A CA 1
ATOM 691 C C . GLY A 1 94 ? 17.391 6.847 -3.235 1.00 79.00 94 GLY A C 1
ATOM 692 O O . GLY A 1 94 ? 18.171 7.173 -4.132 1.00 79.00 94 GLY A O 1
ATOM 693 N N . VAL A 1 95 ? 16.889 5.620 -3.131 1.00 85.00 95 VAL A N 1
ATOM 694 C CA . VAL A 1 95 ? 17.090 4.578 -4.146 1.00 85.00 95 VAL A CA 1
ATOM 695 C C . VAL A 1 95 ? 15.874 4.578 -5.060 1.00 85.00 95 VAL A C 1
ATOM 697 O O . VAL A 1 95 ? 14.770 4.322 -4.601 1.00 85.00 95 VAL A O 1
ATOM 700 N N . GLU A 1 96 ? 16.058 4.897 -6.334 1.00 88.25 96 GLU A N 1
ATOM 701 C CA . GLU A 1 96 ? 14.996 4.798 -7.333 1.00 88.25 96 GLU A CA 1
ATOM 702 C C . GLU A 1 96 ? 14.975 3.422 -7.959 1.00 88.25 96 GLU A C 1
ATOM 704 O O . GLU A 1 96 ? 16.015 2.851 -8.293 1.00 88.25 96 GLU A O 1
ATOM 709 N N . ILE A 1 97 ? 13.761 2.913 -8.087 1.00 90.00 97 ILE A N 1
ATOM 710 C CA . ILE A 1 97 ? 13.446 1.649 -8.713 1.00 90.00 97 ILE A CA 1
ATOM 711 C C . ILE A 1 97 ? 12.645 1.971 -9.966 1.00 90.00 97 ILE A C 1
ATOM 713 O O . ILE A 1 97 ? 11.628 2.660 -9.889 1.00 90.00 97 ILE A O 1
ATOM 717 N N . GLU A 1 98 ? 13.097 1.468 -11.108 1.00 93.06 98 GLU A N 1
ATOM 718 C CA . GLU A 1 98 ? 12.354 1.503 -12.361 1.00 93.06 98 GLU A CA 1
ATOM 719 C C . GLU A 1 98 ? 12.031 0.075 -12.787 1.00 93.06 98 GLU A C 1
ATOM 721 O O . GLU A 1 98 ? 12.920 -0.733 -13.048 1.00 93.06 98 GLU A O 1
ATOM 726 N N . PHE A 1 99 ? 10.749 -0.243 -12.871 1.00 92.50 99 PHE A N 1
ATOM 727 C CA . PHE A 1 99 ? 10.270 -1.561 -13.247 1.00 92.50 99 PHE A CA 1
ATOM 728 C C . PHE A 1 99 ? 9.551 -1.492 -14.590 1.00 92.50 99 PHE A C 1
ATOM 730 O O . PHE A 1 99 ? 8.590 -0.740 -14.742 1.00 92.50 99 PHE A O 1
ATOM 737 N N . LYS A 1 100 ? 9.999 -2.297 -15.559 1.00 93.56 100 LYS A N 1
ATOM 738 C CA . LYS A 1 100 ? 9.274 -2.516 -16.813 1.00 93.56 100 LYS A CA 1
ATOM 739 C C . LYS A 1 100 ? 8.333 -3.705 -16.647 1.00 93.56 100 LYS A C 1
ATOM 741 O O . LYS A 1 100 ? 8.791 -4.847 -16.566 1.00 93.56 100 LYS A O 1
ATOM 746 N N . ASN A 1 101 ? 7.036 -3.429 -16.626 1.00 90.38 101 ASN A N 1
ATOM 747 C CA . ASN A 1 101 ? 6.009 -4.440 -16.422 1.00 90.38 101 ASN A CA 1
ATOM 748 C C . ASN A 1 101 ? 5.755 -5.296 -17.682 1.00 90.38 101 ASN A C 1
ATOM 750 O O . ASN A 1 101 ? 6.316 -5.003 -18.744 1.00 90.38 101 ASN A O 1
ATOM 754 N N . PRO A 1 102 ? 4.940 -6.366 -17.586 1.00 88.69 102 PRO A N 1
ATOM 755 C CA . PRO A 1 102 ? 4.652 -7.253 -18.718 1.00 88.69 102 PRO A CA 1
ATOM 756 C C . PRO A 1 102 ? 4.043 -6.562 -19.941 1.00 88.69 102 PRO A C 1
ATOM 758 O O . PRO A 1 102 ? 4.313 -6.981 -21.063 1.00 88.69 102 PRO A O 1
ATOM 761 N N . ASP A 1 103 ? 3.277 -5.488 -19.736 1.00 88.12 103 ASP A N 1
ATOM 762 C CA . ASP A 1 103 ? 2.688 -4.670 -20.808 1.00 88.12 103 ASP A CA 1
ATOM 763 C C . ASP A 1 103 ? 3.723 -3.744 -21.481 1.00 88.12 103 ASP A C 1
ATOM 765 O O .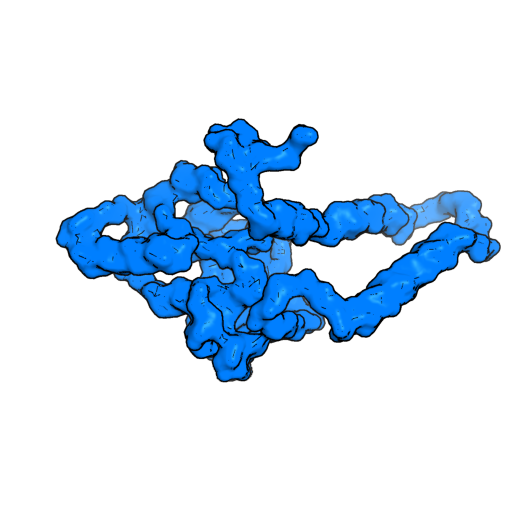 ASP A 1 103 ? 3.455 -3.067 -22.467 1.00 88.12 103 ASP A O 1
ATOM 769 N N . GLY A 1 104 ? 4.952 -3.719 -20.959 1.00 89.88 104 GLY A N 1
ATOM 770 C CA . GLY A 1 104 ? 6.053 -2.916 -21.469 1.00 89.88 104 GLY A CA 1
ATOM 771 C C . GLY A 1 104 ? 6.102 -1.492 -20.918 1.00 89.88 104 GLY A C 1
ATOM 772 O O . GLY A 1 104 ? 7.030 -0.756 -21.268 1.00 89.88 104 GLY A O 1
ATOM 773 N N . ASN A 1 105 ? 5.177 -1.125 -20.029 1.00 93.31 105 ASN A N 1
ATOM 774 C CA . ASN A 1 105 ? 5.156 0.171 -19.362 1.00 93.31 105 ASN A CA 1
ATOM 775 C C . ASN A 1 105 ? 6.194 0.216 -18.239 1.00 93.31 105 ASN A C 1
ATOM 777 O O . ASN A 1 105 ? 6.457 -0.780 -17.565 1.00 93.31 105 ASN A O 1
ATOM 781 N N . ILE A 1 106 ? 6.786 1.391 -18.028 1.00 94.44 106 ILE A N 1
ATOM 782 C CA . ILE A 1 106 ? 7.769 1.608 -16.967 1.00 94.44 106 ILE A CA 1
ATOM 783 C C . ILE A 1 106 ? 7.094 2.341 -15.809 1.00 94.44 106 ILE A C 1
ATOM 785 O O . ILE A 1 106 ? 6.559 3.438 -15.982 1.00 94.44 106 ILE A O 1
ATOM 789 N N . ILE A 1 107 ? 7.169 1.734 -14.630 1.00 95.12 107 ILE A N 1
ATOM 790 C CA . ILE A 1 107 ? 6.674 2.262 -13.361 1.00 95.12 107 ILE A CA 1
ATOM 791 C C . ILE A 1 107 ? 7.870 2.561 -12.457 1.00 95.12 107 ILE A C 1
ATOM 793 O O . ILE A 1 107 ? 8.825 1.784 -12.418 1.00 95.12 107 ILE A O 1
ATOM 797 N N . LYS A 1 108 ? 7.839 3.692 -11.748 1.00 95.38 108 LYS A N 1
ATOM 798 C CA . LYS A 1 108 ? 8.965 4.195 -10.955 1.00 95.38 108 LYS A CA 1
ATOM 799 C C . LYS A 1 108 ? 8.547 4.587 -9.546 1.00 95.38 108 LYS A C 1
ATOM 801 O O . LYS A 1 108 ? 7.472 5.145 -9.349 1.00 95.38 108 LYS A O 1
ATOM 806 N N . TRP A 1 109 ? 9.414 4.356 -8.568 1.00 94.56 109 TRP A N 1
ATOM 807 C CA . TRP A 1 109 ? 9.269 4.898 -7.213 1.00 94.56 109 TRP A CA 1
ATOM 808 C C . TRP A 1 109 ? 10.636 5.054 -6.548 1.00 94.56 109 TRP A C 1
ATOM 810 O O . TRP A 1 109 ? 11.636 4.497 -6.998 1.00 94.56 109 TRP A O 1
ATOM 820 N N . ILE A 1 110 ? 10.685 5.832 -5.467 1.00 88.94 110 ILE A N 1
ATOM 821 C CA . ILE A 1 110 ? 11.913 6.095 -4.708 1.00 88.94 110 ILE A CA 1
ATOM 822 C C . ILE A 1 110 ? 11.754 5.499 -3.324 1.00 88.94 110 ILE A C 1
ATOM 824 O O . ILE A 1 110 ? 10.975 6.029 -2.540 1.00 88.94 110 ILE A O 1
ATOM 828 N N . GLU A 1 111 ? 12.512 4.458 -2.998 1.00 86.88 111 GLU A N 1
ATOM 829 C CA . GLU A 1 111 ? 12.527 3.906 -1.648 1.00 86.88 111 GLU A CA 1
ATOM 830 C C . GLU A 1 111 ? 12.864 4.988 -0.618 1.00 86.88 111 GLU A C 1
ATOM 832 O O . GLU A 1 111 ? 13.870 5.705 -0.715 1.00 86.88 111 GLU A O 1
ATOM 837 N N . GLN A 1 112 ? 12.005 5.091 0.392 1.00 82.12 112 GLN A N 1
ATOM 838 C CA . GLN A 1 112 ? 12.159 6.061 1.459 1.00 82.12 112 GLN A CA 1
ATOM 839 C C . GLN A 1 112 ? 13.344 5.728 2.367 1.00 82.12 112 GLN A C 1
ATOM 841 O O . GLN A 1 112 ? 13.620 4.577 2.710 1.00 82.12 112 GLN A O 1
ATOM 846 N N . ASN A 1 113 ? 14.023 6.774 2.842 1.00 81.44 113 ASN A N 1
ATOM 847 C CA . ASN A 1 113 ? 14.998 6.622 3.913 1.00 81.44 113 ASN A CA 1
ATOM 848 C C . ASN A 1 113 ? 14.274 6.154 5.190 1.00 81.44 113 ASN A C 1
ATOM 850 O O . ASN A 1 113 ? 13.382 6.872 5.652 1.00 81.44 113 ASN A O 1
ATOM 854 N N . PRO A 1 114 ? 14.681 5.034 5.819 1.00 80.56 114 PRO A N 1
ATOM 855 C CA . PRO A 1 114 ? 14.021 4.516 7.016 1.00 80.56 114 PRO A CA 1
ATOM 856 C C . PRO A 1 114 ? 13.882 5.531 8.157 1.00 80.56 114 PRO A C 1
ATOM 858 O O . PRO A 1 114 ? 12.929 5.460 8.924 1.00 80.56 114 PRO A O 1
ATOM 861 N N . LYS A 1 115 ? 14.799 6.505 8.255 1.00 80.69 115 LYS A N 1
ATOM 862 C CA . LYS A 1 115 ? 14.748 7.566 9.275 1.00 80.69 115 LYS A CA 1
ATOM 863 C C . LYS A 1 115 ? 13.567 8.526 9.100 1.00 80.69 115 LYS A C 1
ATOM 865 O O . LYS A 1 115 ? 13.159 9.156 10.068 1.00 80.69 115 LYS A O 1
ATOM 870 N N . ASN A 1 116 ? 13.034 8.648 7.886 1.00 88.06 116 ASN A N 1
ATOM 871 C CA . ASN A 1 116 ? 11.951 9.579 7.569 1.00 88.06 116 ASN A CA 1
ATOM 872 C C . ASN A 1 116 ? 10.565 8.936 7.717 1.00 88.06 116 ASN A C 1
ATOM 874 O O . ASN A 1 116 ? 9.580 9.656 7.849 1.00 88.06 116 ASN A O 1
ATOM 878 N N . ILE A 1 117 ? 10.489 7.601 7.726 1.00 91.69 117 ILE A N 1
ATOM 879 C CA . ILE A 1 117 ? 9.226 6.850 7.753 1.00 91.69 117 ILE A CA 1
ATOM 880 C C . ILE A 1 117 ? 8.453 7.117 9.049 1.00 91.69 117 ILE A C 1
ATOM 882 O O . ILE A 1 117 ? 7.281 7.471 8.991 1.00 91.69 117 ILE A O 1
ATOM 886 N N . SER A 1 118 ? 9.103 7.032 10.215 1.00 94.38 118 SER A N 1
ATOM 887 C CA . SER A 1 118 ? 8.425 7.272 11.500 1.00 94.38 118 SER A CA 1
ATOM 888 C C . SER A 1 118 ? 7.864 8.692 11.613 1.00 94.38 118 SER A C 1
ATOM 890 O O . SER A 1 118 ? 6.757 8.874 12.110 1.00 94.38 118 SER A O 1
ATOM 892 N N . ASN A 1 119 ? 8.575 9.695 11.085 1.00 95.44 119 ASN A N 1
ATOM 893 C CA . ASN A 1 119 ? 8.077 11.073 11.051 1.00 95.44 119 ASN A CA 1
ATOM 894 C C . ASN A 1 119 ? 6.878 11.223 10.101 1.00 95.44 119 ASN A C 1
ATOM 896 O O . ASN A 1 119 ? 5.945 11.960 10.412 1.00 95.44 119 ASN A O 1
ATOM 900 N N . ALA A 1 120 ? 6.884 10.527 8.958 1.00 96.19 120 ALA A N 1
ATOM 901 C CA . ALA A 1 120 ? 5.761 10.529 8.022 1.00 96.19 120 ALA A CA 1
ATOM 902 C C . ALA A 1 120 ? 4.507 9.884 8.638 1.00 96.19 120 ALA A C 1
ATOM 904 O O . ALA A 1 120 ? 3.416 10.438 8.516 1.00 96.19 120 ALA A O 1
ATOM 905 N N . ILE A 1 121 ? 4.674 8.774 9.363 1.00 97.75 121 ILE A N 1
ATOM 906 C CA . ILE A 1 121 ? 3.596 8.103 10.103 1.00 97.75 121 ILE A CA 1
ATOM 907 C C . ILE A 1 121 ? 3.025 9.023 11.181 1.00 97.75 121 ILE A C 1
ATOM 909 O O . ILE A 1 121 ? 1.812 9.218 11.241 1.00 97.75 121 ILE A O 1
ATOM 913 N N . GLU A 1 122 ? 3.883 9.637 12.000 1.00 97.44 122 GLU A N 1
ATOM 914 C CA . GLU A 1 122 ? 3.449 10.558 13.055 1.00 97.44 122 GLU A CA 1
ATOM 915 C C . GLU A 1 122 ? 2.717 11.775 12.469 1.00 97.44 122 GLU A C 1
ATOM 917 O O . GLU A 1 122 ? 1.675 12.191 12.974 1.00 97.44 122 GLU A O 1
ATOM 922 N N . SER A 1 123 ? 3.214 12.321 11.357 1.00 97.81 123 SER A N 1
ATOM 923 C CA . SER A 1 123 ? 2.560 13.425 10.653 1.00 97.81 123 SER A CA 1
ATOM 924 C C . SER A 1 123 ? 1.189 13.029 10.098 1.00 97.81 123 SER A C 1
ATOM 926 O O . SER A 1 123 ? 0.232 13.788 10.249 1.00 97.81 123 SER A O 1
ATOM 928 N N . ALA A 1 124 ? 1.069 11.843 9.495 1.00 97.94 124 ALA A N 1
ATOM 929 C CA . ALA A 1 124 ? -0.198 11.335 8.981 1.00 97.94 124 ALA A CA 1
ATOM 930 C C . ALA A 1 124 ? -1.202 11.083 10.112 1.00 97.94 124 ALA A C 1
ATOM 932 O O . ALA A 1 124 ? -2.346 11.517 10.011 1.00 97.94 124 ALA A O 1
ATOM 933 N N . LYS A 1 125 ? -0.759 10.481 11.224 1.00 97.50 125 LYS A N 1
ATOM 934 C CA . LYS A 1 125 ? -1.584 10.193 12.409 1.00 97.50 125 LYS A CA 1
ATOM 935 C C . LYS A 1 125 ? -2.202 11.460 13.004 1.00 97.50 125 LYS A C 1
ATOM 937 O O . LYS A 1 125 ? -3.356 11.440 13.417 1.00 97.50 125 LYS A O 1
ATOM 942 N N . ASN A 1 126 ? -1.455 12.565 12.986 1.00 97.44 126 ASN A N 1
ATOM 943 C CA . ASN A 1 126 ? -1.898 13.876 13.468 1.00 97.44 126 ASN A CA 1
ATOM 944 C C . ASN A 1 126 ? -2.573 14.738 12.379 1.00 97.44 126 ASN A C 1
ATOM 946 O O . ASN A 1 126 ? -2.789 15.935 12.574 1.00 97.44 126 ASN A O 1
ATOM 950 N N . SER A 1 127 ? -2.890 14.167 11.212 1.00 97.62 127 SER A N 1
ATOM 951 C CA . SER A 1 127 ? -3.533 14.896 10.119 1.00 97.62 127 SER A CA 1
ATOM 952 C C . SER A 1 127 ? -4.993 15.226 10.433 1.00 97.62 127 SER A C 1
ATOM 954 O O . SER A 1 127 ? -5.734 14.408 10.972 1.00 97.62 127 SER A O 1
ATOM 956 N N . SER A 1 128 ? -5.454 16.400 9.997 1.00 96.75 128 SER A N 1
ATOM 957 C CA . SER A 1 128 ? -6.880 16.753 10.007 1.00 96.75 128 SER A CA 1
ATOM 958 C C . SER A 1 128 ? -7.689 16.027 8.922 1.00 96.75 128 SER A C 1
ATOM 960 O O . SER A 1 128 ? -8.919 16.002 8.977 1.00 96.75 128 SER A O 1
ATOM 962 N N . ASN A 1 129 ? -7.027 15.424 7.926 1.00 97.06 129 ASN A N 1
ATOM 963 C CA . ASN A 1 129 ? -7.691 14.596 6.929 1.00 97.06 129 ASN A CA 1
ATOM 964 C C . ASN A 1 129 ? -7.942 13.198 7.506 1.00 97.06 129 ASN A C 1
ATOM 966 O O . ASN A 1 129 ? -6.999 12.455 7.760 1.00 97.06 129 ASN A O 1
ATOM 970 N N . ALA A 1 130 ? -9.215 12.821 7.650 1.00 95.00 130 ALA A N 1
ATOM 971 C CA . ALA A 1 130 ? -9.603 11.541 8.241 1.00 95.00 130 ALA A CA 1
ATOM 972 C C . ALA A 1 130 ? -8.979 10.315 7.549 1.00 95.00 130 ALA A C 1
ATOM 974 O O . ALA A 1 130 ? -8.613 9.370 8.234 1.00 95.00 130 ALA A O 1
ATOM 975 N N . GLY A 1 131 ? -8.833 10.319 6.218 1.00 95.25 131 GLY A N 1
ATOM 976 C CA . GLY A 1 131 ? -8.185 9.219 5.491 1.00 95.25 131 GLY A CA 1
ATOM 977 C C . GLY A 1 131 ? -6.715 9.078 5.886 1.00 95.25 131 GLY A C 1
ATOM 978 O O . GLY A 1 131 ? -6.307 8.021 6.359 1.00 95.25 131 GLY A O 1
ATOM 979 N N . LYS A 1 132 ? -5.969 10.187 5.830 1.00 97.19 132 LYS A N 1
ATOM 980 C CA . LYS A 1 132 ? -4.555 10.230 6.240 1.00 97.19 132 LYS A CA 1
ATOM 981 C C . LYS A 1 132 ? -4.352 9.901 7.719 1.00 97.19 132 LYS A C 1
ATOM 983 O O . LYS A 1 132 ? -3.392 9.227 8.072 1.00 97.19 132 LYS A O 1
ATOM 988 N N . ALA A 1 133 ? -5.264 10.336 8.588 1.00 98.19 133 ALA A N 1
ATOM 989 C CA . ALA A 1 133 ? -5.231 9.991 10.007 1.00 98.19 133 ALA A CA 1
ATOM 990 C C . ALA A 1 133 ? -5.366 8.477 10.229 1.00 98.19 133 ALA A C 1
ATOM 992 O O . ALA A 1 133 ? -4.655 7.903 11.055 1.00 98.19 133 ALA A O 1
ATOM 993 N N . ILE A 1 134 ? -6.236 7.809 9.461 1.00 98.38 134 ILE A N 1
ATOM 994 C CA . ILE A 1 134 ? -6.391 6.349 9.507 1.00 98.38 134 ILE A CA 1
ATOM 995 C C . ILE A 1 134 ? -5.145 5.656 8.943 1.00 98.38 134 ILE A C 1
ATOM 997 O O . ILE A 1 134 ? -4.667 4.711 9.567 1.00 98.38 134 ILE A O 1
ATOM 1001 N N . GLU A 1 135 ? -4.579 6.132 7.830 1.00 98.50 135 GLU A N 1
ATOM 1002 C CA . GLU A 1 135 ? -3.297 5.635 7.300 1.00 98.50 135 GLU A CA 1
ATOM 1003 C C . GLU A 1 135 ? -2.195 5.727 8.362 1.00 98.50 135 GLU A C 1
ATOM 1005 O O . GLU A 1 135 ? -1.518 4.739 8.636 1.00 98.50 135 GLU A O 1
ATOM 1010 N N . GLY A 1 136 ? -2.065 6.874 9.038 1.00 98.56 136 GLY A N 1
ATOM 1011 C CA . GLY A 1 136 ? -1.109 7.071 10.128 1.00 98.56 136 GLY A CA 1
ATOM 1012 C C . GLY A 1 136 ? -1.353 6.151 11.324 1.00 98.56 136 GLY A C 1
ATOM 1013 O O . GLY A 1 136 ? -0.406 5.583 11.860 1.00 98.56 136 GLY A O 1
ATOM 1014 N N . LYS A 1 137 ? -2.616 5.931 11.710 1.00 98.56 137 LYS A N 1
ATOM 1015 C CA . LYS A 1 137 ? -2.996 4.959 12.751 1.00 98.56 137 LYS A CA 1
ATOM 1016 C C . LYS A 1 137 ? -2.568 3.535 12.385 1.00 98.56 137 LYS A C 1
ATOM 1018 O O . LYS A 1 137 ? -2.009 2.824 13.218 1.00 98.56 137 LYS A O 1
ATOM 1023 N N . VAL A 1 138 ? -2.837 3.110 11.151 1.00 98.69 138 VAL A N 1
ATOM 1024 C CA . VAL A 1 138 ? -2.460 1.776 10.661 1.00 98.69 138 VAL A CA 1
ATOM 1025 C C . VAL A 1 138 ? -0.941 1.657 10.555 1.00 98.69 138 VAL A C 1
ATOM 1027 O O . VAL A 1 138 ? -0.380 0.671 11.025 1.00 98.69 138 VAL A O 1
ATOM 1030 N N . GLY A 1 139 ? -0.264 2.670 10.013 1.00 98.44 139 GLY A N 1
ATOM 1031 C CA . GLY A 1 139 ? 1.193 2.732 9.931 1.00 98.44 139 GLY A CA 1
ATOM 1032 C C . GLY A 1 139 ? 1.856 2.624 11.302 1.00 98.44 139 GLY A C 1
ATOM 1033 O O . GLY A 1 139 ? 2.772 1.820 11.470 1.00 98.44 139 GLY A O 1
ATOM 1034 N N . ASP A 1 140 ? 1.350 3.353 12.301 1.00 98.50 140 ASP A N 1
ATOM 1035 C CA . ASP A 1 140 ? 1.853 3.304 13.678 1.00 98.50 140 ASP A CA 1
ATOM 1036 C C . ASP A 1 140 ? 1.683 1.911 14.306 1.00 98.50 140 ASP A C 1
ATOM 1038 O O . ASP A 1 140 ? 2.589 1.387 14.951 1.00 98.50 140 ASP A O 1
ATOM 1042 N N . PHE A 1 141 ? 0.554 1.251 14.053 1.00 98.69 141 PHE A N 1
ATOM 1043 C CA . PHE A 1 141 ? 0.343 -0.121 14.508 1.00 98.69 141 PHE A CA 1
ATOM 1044 C C . PHE A 1 141 ? 1.265 -1.129 13.802 1.00 98.69 141 PHE A C 1
ATOM 1046 O O . PHE A 1 141 ? 1.828 -2.017 14.444 1.00 98.69 141 PHE A O 1
ATOM 1053 N N . VAL A 1 142 ? 1.437 -1.008 12.482 1.00 98.25 142 VAL A N 1
ATOM 1054 C CA . VAL A 1 142 ? 2.279 -1.921 11.695 1.00 98.25 142 VAL A CA 1
ATOM 1055 C C . VAL A 1 142 ? 3.749 -1.774 12.090 1.00 98.25 142 VAL A C 1
ATOM 1057 O O . VAL A 1 142 ? 4.401 -2.797 12.296 1.00 98.25 142 VAL A O 1
ATOM 1060 N N . GLN A 1 143 ? 4.265 -0.550 12.280 1.00 95.81 143 GLN A N 1
ATOM 1061 C CA . GLN A 1 143 ? 5.674 -0.333 12.651 1.00 95.81 143 GLN A CA 1
ATOM 1062 C C . GLN A 1 143 ? 6.045 -0.935 14.015 1.00 95.81 143 GLN A C 1
ATOM 1064 O O . GLN A 1 143 ? 7.206 -1.277 14.233 1.00 95.81 143 GLN A O 1
ATOM 1069 N N . GLN A 1 144 ? 5.074 -1.099 14.920 1.00 95.31 144 GLN A N 1
ATOM 1070 C CA . GLN A 1 144 ? 5.279 -1.766 16.211 1.00 95.31 144 GLN A CA 1
ATOM 1071 C C . GLN A 1 144 ? 5.424 -3.291 16.075 1.00 95.31 144 GLN A C 1
ATOM 1073 O O . GLN A 1 144 ? 5.900 -3.946 17.000 1.00 95.31 144 GLN A O 1
ATOM 1078 N N . LYS A 1 145 ? 5.011 -3.870 14.939 1.00 95.00 145 LYS A N 1
ATOM 1079 C CA . LYS A 1 145 ? 4.965 -5.323 14.710 1.00 95.00 145 LYS A CA 1
ATOM 1080 C C . LYS A 1 145 ? 5.963 -5.812 13.672 1.00 95.00 145 LYS A C 1
ATOM 1082 O O . LYS A 1 145 ? 6.532 -6.887 13.828 1.00 95.00 145 LYS A O 1
ATOM 1087 N N . THR A 1 146 ? 6.164 -5.048 12.606 1.00 94.31 146 THR A N 1
ATOM 1088 C CA . THR A 1 146 ? 7.066 -5.397 11.508 1.00 94.31 146 THR A CA 1
ATOM 1089 C C . THR A 1 146 ? 7.668 -4.134 10.903 1.00 94.31 146 THR A C 1
ATOM 1091 O O . THR A 1 146 ? 7.124 -3.035 11.008 1.00 94.31 146 THR A O 1
ATOM 1094 N N . LYS A 1 147 ? 8.833 -4.271 10.267 1.00 93.56 147 LYS A N 1
ATOM 1095 C CA . LYS A 1 147 ? 9.546 -3.121 9.710 1.00 93.56 147 LYS A CA 1
ATOM 1096 C C . LYS A 1 147 ? 8.832 -2.600 8.463 1.00 93.56 147 LYS A C 1
ATOM 1098 O O . LYS A 1 147 ? 8.783 -3.286 7.440 1.00 93.56 147 LYS A O 1
ATOM 1103 N N . ILE A 1 148 ? 8.396 -1.345 8.528 1.00 95.00 148 ILE A N 1
ATOM 1104 C CA . ILE A 1 148 ? 7.928 -0.585 7.368 1.00 95.00 148 ILE A CA 1
ATOM 1105 C C . ILE A 1 148 ? 9.133 -0.104 6.549 1.00 95.00 148 ILE A C 1
ATOM 1107 O O . ILE A 1 148 ? 10.116 0.412 7.086 1.00 95.00 148 ILE A O 1
ATOM 1111 N N . THR A 1 149 ? 9.064 -0.315 5.238 1.00 93.19 149 THR A N 1
ATOM 1112 C CA . THR A 1 149 ? 10.060 0.100 4.240 1.00 93.19 149 THR A CA 1
ATOM 1113 C C . THR A 1 149 ? 9.569 1.242 3.353 1.00 93.19 149 THR A C 1
ATOM 1115 O O . THR A 1 149 ? 10.388 1.873 2.696 1.00 93.19 149 THR A O 1
ATOM 1118 N N . GLY A 1 150 ? 8.268 1.538 3.362 1.00 94.00 150 GLY A N 1
ATOM 1119 C CA . GLY A 1 150 ? 7.689 2.721 2.727 1.00 94.00 150 GLY A CA 1
ATOM 1120 C C . GLY A 1 150 ? 6.334 3.066 3.339 1.00 94.00 150 GLY A C 1
ATOM 1121 O O . GLY A 1 150 ? 5.595 2.167 3.735 1.00 94.00 150 GLY A O 1
ATOM 1122 N N . PHE A 1 151 ? 6.025 4.354 3.447 1.00 96.88 151 PHE A N 1
ATOM 1123 C CA . PHE A 1 151 ? 4.768 4.871 3.985 1.00 96.88 151 PHE A CA 1
ATOM 1124 C C . PHE A 1 151 ? 4.334 6.118 3.209 1.00 96.88 151 PHE A C 1
ATOM 1126 O O . PHE A 1 151 ? 5.130 7.049 3.059 1.00 96.88 151 PHE A O 1
ATOM 1133 N N . GLY A 1 152 ? 3.103 6.137 2.694 1.00 95.75 152 GLY A N 1
ATOM 1134 C CA . GLY A 1 152 ? 2.653 7.176 1.757 1.00 95.75 152 GLY A CA 1
ATOM 1135 C C . GLY A 1 152 ? 3.591 7.303 0.549 1.00 95.75 152 GLY A C 1
ATOM 1136 O O . GLY A 1 152 ? 3.987 8.403 0.166 1.00 95.75 152 GLY A O 1
ATOM 1137 N N . GLN A 1 153 ? 4.056 6.166 0.029 1.00 94.94 153 GLN A N 1
ATOM 1138 C CA . GLN A 1 153 ? 5.070 6.096 -1.019 1.00 94.94 153 GLN A CA 1
ATOM 1139 C C . GLN A 1 153 ? 4.431 6.359 -2.383 1.00 94.94 153 GLN A C 1
ATOM 1141 O O . GLN A 1 153 ? 3.620 5.560 -2.845 1.00 94.94 153 GLN A O 1
ATOM 1146 N N . GLU A 1 154 ? 4.851 7.430 -3.052 1.00 95.81 154 GLU A N 1
ATOM 1147 C CA . GLU A 1 154 ? 4.377 7.735 -4.402 1.00 95.81 154 GLU A CA 1
ATOM 1148 C C . GLU A 1 154 ? 4.984 6.775 -5.435 1.00 95.81 154 GLU A C 1
ATOM 1150 O O . GLU A 1 154 ? 6.191 6.493 -5.421 1.00 95.81 154 GLU A O 1
ATOM 1155 N N . VAL A 1 155 ? 4.130 6.314 -6.349 1.00 96.50 155 VAL A N 1
ATOM 1156 C CA . VAL A 1 155 ? 4.458 5.497 -7.518 1.00 96.50 155 VAL A CA 1
ATOM 1157 C C . VAL A 1 155 ? 4.073 6.280 -8.771 1.00 96.50 155 VAL A C 1
ATOM 1159 O O . VAL A 1 155 ? 2.939 6.746 -8.906 1.00 96.50 155 VAL A O 1
ATOM 1162 N N . LEU A 1 156 ? 5.016 6.431 -9.695 1.00 96.56 156 LEU A N 1
ATOM 1163 C CA . LEU A 1 156 ? 4.933 7.302 -10.865 1.00 96.56 156 LEU A CA 1
ATOM 1164 C C . LEU A 1 156 ? 5.099 6.509 -12.167 1.00 96.56 156 LEU A C 1
ATOM 1166 O O . LEU A 1 156 ? 5.678 5.424 -12.180 1.00 96.56 156 LEU A O 1
ATOM 1170 N N . ASP A 1 157 ? 4.628 7.071 -13.275 1.00 93.38 157 ASP A N 1
ATOM 1171 C CA . ASP A 1 157 ? 5.005 6.624 -14.616 1.00 93.38 157 ASP A CA 1
ATOM 1172 C C . ASP A 1 157 ? 6.243 7.384 -15.136 1.00 93.38 157 ASP A C 1
ATOM 1174 O O . ASP A 1 157 ? 6.823 8.240 -14.460 1.00 93.38 157 ASP A O 1
ATOM 1178 N N . THR A 1 158 ? 6.668 7.085 -16.363 1.00 88.75 158 THR A N 1
ATOM 1179 C CA . THR A 1 158 ? 7.813 7.746 -17.017 1.00 88.75 158 THR A CA 1
ATOM 1180 C C . THR A 1 158 ? 7.620 9.232 -17.279 1.00 88.75 158 THR A C 1
ATOM 1182 O O . THR A 1 158 ? 8.612 9.939 -17.447 1.00 88.75 158 THR A O 1
ATOM 1185 N N . THR A 1 159 ? 6.378 9.714 -17.314 1.00 89.94 159 THR A N 1
ATOM 1186 C CA . THR A 1 159 ? 6.054 11.134 -17.498 1.00 89.94 159 THR A CA 1
ATOM 1187 C C . THR A 1 159 ? 6.102 11.909 -16.180 1.00 89.94 159 THR A C 1
ATOM 1189 O O . THR A 1 159 ? 5.953 13.128 -16.175 1.00 89.94 159 THR A O 1
ATOM 1192 N N . GLY A 1 160 ? 6.323 11.214 -15.056 1.00 90.25 160 GLY A N 1
ATOM 1193 C CA . GLY A 1 160 ? 6.237 11.781 -13.713 1.00 90.25 160 GLY A CA 1
ATOM 1194 C C . GLY A 1 160 ? 4.797 11.928 -13.221 1.00 90.25 160 GLY A C 1
ATOM 1195 O O . GLY A 1 160 ? 4.569 12.523 -12.168 1.00 90.25 160 GLY A O 1
ATOM 1196 N N . LYS A 1 161 ? 3.813 11.393 -13.954 1.00 93.94 161 LYS A N 1
ATOM 1197 C CA . LYS A 1 161 ? 2.422 11.385 -13.512 1.00 93.94 161 LYS A CA 1
ATOM 1198 C C . LYS A 1 161 ? 2.240 10.299 -12.462 1.00 93.94 161 LYS A C 1
ATOM 1200 O O . LYS A 1 161 ? 2.730 9.177 -12.586 1.00 93.94 161 LYS A O 1
ATOM 1205 N N . LYS A 1 162 ? 1.480 10.642 -11.425 1.00 95.69 162 LYS A N 1
ATOM 1206 C CA . LYS A 1 162 ? 1.159 9.723 -10.341 1.00 95.69 162 LYS A CA 1
ATOM 1207 C C . LYS A 1 162 ? 0.299 8.557 -10.823 1.00 95.69 162 LYS A C 1
ATOM 1209 O O . LYS A 1 162 ? -0.799 8.763 -11.346 1.00 95.69 162 LYS A O 1
ATOM 1214 N N . VAL A 1 163 ? 0.792 7.345 -10.588 1.00 94.75 163 VAL A N 1
ATOM 1215 C CA . VAL A 1 163 ? 0.065 6.087 -10.768 1.00 94.75 163 VAL A CA 1
ATOM 1216 C C . VAL A 1 163 ? -0.759 5.827 -9.514 1.00 94.75 163 VAL A C 1
ATOM 1218 O O . VAL A 1 163 ? -1.984 5.789 -9.589 1.00 94.75 163 VAL A O 1
ATOM 1221 N N . THR A 1 164 ? -0.112 5.697 -8.356 1.00 95.50 164 THR A N 1
ATOM 1222 C CA . THR A 1 164 ? -0.770 5.463 -7.063 1.00 95.50 164 THR A CA 1
ATOM 1223 C C . THR A 1 164 ? 0.128 5.905 -5.912 1.00 95.50 164 THR A C 1
ATOM 1225 O O . THR A 1 164 ? 1.314 6.145 -6.116 1.00 95.50 164 THR A O 1
ATOM 1228 N N . ASP A 1 165 ? -0.442 5.968 -4.714 1.00 94.88 165 ASP A N 1
ATOM 1229 C CA . ASP A 1 165 ? 0.302 6.010 -3.457 1.00 94.88 165 ASP A CA 1
ATOM 1230 C C . ASP A 1 165 ? 0.187 4.640 -2.777 1.00 94.88 165 ASP A C 1
ATOM 1232 O O . ASP A 1 165 ? -0.819 3.950 -2.966 1.00 94.88 165 ASP A O 1
ATOM 1236 N N . LEU A 1 166 ? 1.226 4.221 -2.054 1.00 96.56 166 LEU A N 1
ATOM 1237 C CA . LEU A 1 166 ? 1.209 3.033 -1.199 1.00 96.56 166 LEU A CA 1
ATOM 1238 C C . LEU A 1 166 ? 1.178 3.467 0.262 1.00 96.56 166 LEU A C 1
ATOM 1240 O O . LEU A 1 166 ? 2.136 4.083 0.740 1.00 96.56 166 LEU A O 1
ATOM 1244 N N . ASP A 1 167 ? 0.110 3.109 0.970 1.00 97.94 167 ASP A N 1
ATOM 1245 C CA . ASP A 1 167 ? -0.124 3.593 2.332 1.00 97.94 167 ASP A CA 1
ATOM 1246 C C . ASP A 1 167 ? 0.923 3.050 3.307 1.00 97.94 167 ASP A C 1
ATOM 1248 O O . ASP A 1 167 ? 1.588 3.827 3.989 1.00 97.94 167 ASP A O 1
ATOM 1252 N N . ALA A 1 168 ? 1.152 1.733 3.321 1.00 98.00 168 ALA A N 1
ATOM 1253 C CA . ALA A 1 168 ? 2.268 1.128 4.042 1.00 98.00 168 ALA A CA 1
ATOM 1254 C C . ALA A 1 168 ? 2.845 -0.089 3.306 1.00 98.00 168 ALA A C 1
ATOM 1256 O O . ALA A 1 168 ? 2.128 -0.938 2.784 1.00 98.00 168 ALA A O 1
ATOM 1257 N N . VAL A 1 169 ? 4.170 -0.206 3.301 1.00 97.00 169 VAL A N 1
ATOM 1258 C CA . VAL A 1 169 ? 4.907 -1.285 2.636 1.00 97.00 169 VAL A CA 1
ATOM 1259 C C . VAL A 1 169 ? 5.881 -1.909 3.619 1.00 97.00 169 VAL A C 1
ATOM 1261 O O . VAL A 1 169 ? 6.609 -1.205 4.318 1.00 97.00 169 VAL A O 1
ATOM 1264 N N . THR A 1 170 ? 5.933 -3.235 3.648 1.00 95.50 170 THR A N 1
ATOM 1265 C CA . THR A 1 170 ? 6.913 -4.019 4.401 1.00 95.50 170 THR A CA 1
ATOM 1266 C C . THR A 1 170 ? 7.776 -4.844 3.447 1.00 95.50 170 THR A C 1
ATOM 1268 O O . THR A 1 170 ? 7.614 -4.857 2.221 1.00 95.50 170 THR A O 1
ATOM 1271 N N . SER A 1 171 ? 8.708 -5.612 4.009 1.00 90.94 171 SER A N 1
ATOM 1272 C CA . SER A 1 171 ? 9.525 -6.526 3.208 1.00 90.94 171 SER A CA 1
ATOM 1273 C C . SER A 1 171 ? 8.725 -7.637 2.506 1.00 90.94 171 SER A C 1
ATOM 1275 O O . SER A 1 171 ? 9.231 -8.191 1.529 1.00 90.94 171 SER A O 1
ATOM 1277 N N . LYS A 1 172 ? 7.508 -7.949 2.978 1.00 93.38 172 LYS A N 1
ATOM 1278 C CA . LYS A 1 172 ? 6.666 -9.055 2.487 1.00 93.38 172 LYS A CA 1
ATOM 1279 C C . LYS A 1 172 ? 5.266 -8.625 2.049 1.00 93.38 172 LYS A C 1
ATOM 1281 O O . LYS A 1 172 ? 4.618 -9.376 1.333 1.00 93.38 172 LYS A O 1
ATOM 1286 N N . GLN A 1 173 ? 4.790 -7.469 2.508 1.00 97.38 173 GLN A N 1
ATOM 1287 C CA . GLN A 1 173 ? 3.387 -7.079 2.399 1.00 97.38 173 GLN A CA 1
ATOM 1288 C C . GLN A 1 173 ? 3.239 -5.634 1.928 1.00 97.38 173 GLN A C 1
ATOM 1290 O O . GLN A 1 173 ? 4.075 -4.783 2.236 1.00 97.38 173 GLN A O 1
ATOM 1295 N N . ILE A 1 174 ? 2.157 -5.365 1.208 1.00 98.38 174 ILE A N 1
ATOM 1296 C CA . ILE A 1 174 ? 1.658 -4.025 0.895 1.00 98.38 174 ILE A CA 1
ATOM 1297 C C . ILE A 1 174 ? 0.308 -3.902 1.591 1.00 98.38 174 ILE A C 1
ATOM 1299 O O . ILE A 1 174 ? -0.564 -4.745 1.395 1.00 98.38 174 ILE A O 1
ATOM 1303 N N . ILE A 1 175 ? 0.150 -2.883 2.428 1.00 98.75 175 ILE A N 1
ATOM 1304 C CA . ILE A 1 175 ? -1.087 -2.596 3.143 1.00 98.75 175 ILE A CA 1
ATOM 1305 C C . ILE A 1 175 ? -1.702 -1.344 2.529 1.00 98.75 175 ILE A C 1
ATOM 1307 O O . ILE A 1 175 ? -1.119 -0.265 2.601 1.00 98.75 175 ILE A O 1
ATOM 1311 N N . GLU A 1 176 ? -2.884 -1.512 1.954 1.00 98.56 176 GLU A N 1
ATOM 1312 C CA . GLU A 1 176 ? -3.751 -0.437 1.490 1.00 98.56 176 GLU A CA 1
ATOM 1313 C C . GLU A 1 176 ? -4.828 -0.168 2.546 1.00 98.56 176 GLU A C 1
ATOM 1315 O O . GLU A 1 176 ? -5.457 -1.091 3.070 1.00 98.56 176 GLU A O 1
ATOM 1320 N N . VAL A 1 177 ? -5.074 1.098 2.849 1.00 98.56 177 VAL A N 1
ATOM 1321 C CA . VAL A 1 177 ? -5.948 1.553 3.922 1.00 98.56 177 VAL A CA 1
ATOM 1322 C C . VAL A 1 177 ? -7.156 2.265 3.330 1.00 98.56 177 VAL A C 1
ATOM 1324 O O . VAL A 1 177 ? -7.057 3.200 2.537 1.00 98.56 177 VAL A O 1
ATOM 1327 N N . LYS A 1 178 ? -8.350 1.842 3.744 1.00 96.94 178 LYS A N 1
ATOM 1328 C CA . LYS A 1 178 ? -9.603 2.515 3.406 1.00 96.94 178 LYS A CA 1
ATOM 1329 C C . LYS A 1 178 ? -10.395 2.800 4.664 1.00 96.94 178 LYS A C 1
ATOM 1331 O O . LYS A 1 178 ? -10.551 1.949 5.533 1.00 96.94 178 LYS A O 1
ATOM 1336 N N . LYS A 1 179 ? -10.971 4.001 4.726 1.00 95.94 179 LYS A N 1
ATOM 1337 C CA . LYS A 1 179 ? -11.923 4.353 5.783 1.00 95.94 179 LYS A CA 1
ATOM 1338 C C . LYS A 1 179 ? -13.099 3.374 5.805 1.00 95.94 179 LYS A C 1
ATOM 1340 O O . LYS A 1 179 ? -13.494 2.915 6.863 1.00 95.94 179 LYS A O 1
ATOM 1345 N N . SER A 1 180 ? -13.624 3.024 4.636 1.00 95.38 180 SER A N 1
ATOM 1346 C CA . SER A 1 180 ? -14.782 2.148 4.501 1.00 95.38 180 SER A CA 1
ATOM 1347 C C . SER A 1 180 ? -14.679 1.293 3.243 1.00 95.38 180 SER A C 1
ATOM 1349 O O . SER A 1 180 ? -13.959 1.620 2.295 1.00 95.38 180 SER A O 1
ATOM 1351 N N . ALA A 1 181 ? -15.445 0.206 3.202 1.00 94.75 181 ALA A N 1
ATOM 1352 C CA . ALA A 1 181 ? -15.466 -0.690 2.052 1.00 94.75 181 ALA A CA 1
ATOM 1353 C C . ALA A 1 181 ? -16.008 -0.008 0.773 1.00 94.75 181 ALA A C 1
ATOM 1355 O O . A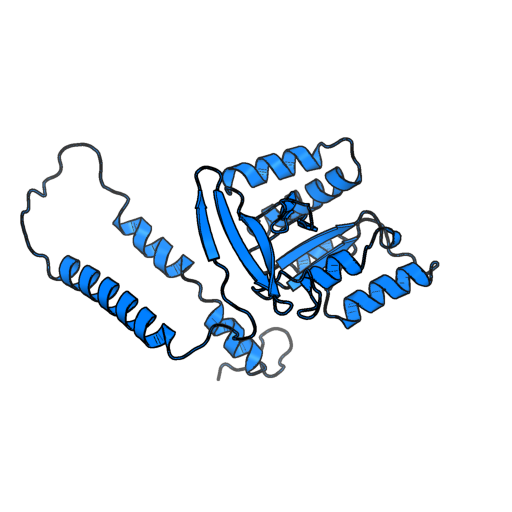LA A 1 181 ? -15.636 -0.378 -0.340 1.00 94.75 181 ALA A O 1
ATOM 1356 N N . SER A 1 182 ? -16.836 1.039 0.897 1.00 93.81 182 SER A N 1
ATOM 1357 C CA . SER A 1 182 ? -17.313 1.808 -0.261 1.00 93.81 182 SER A CA 1
ATOM 1358 C C . SER A 1 182 ? -16.205 2.634 -0.925 1.00 93.81 182 SER A C 1
ATOM 1360 O O . SER A 1 182 ? -16.258 2.852 -2.138 1.00 93.81 182 SER A O 1
ATOM 1362 N N . ALA A 1 183 ? -15.175 3.027 -0.164 1.00 94.69 183 ALA A N 1
ATOM 1363 C CA . ALA A 1 183 ? -14.016 3.774 -0.652 1.00 94.69 183 ALA A CA 1
ATOM 1364 C C . ALA A 1 183 ? -12.999 2.907 -1.421 1.00 94.69 183 ALA A C 1
ATOM 1366 O O . ALA A 1 183 ? -12.038 3.442 -1.978 1.00 94.69 183 ALA A O 1
ATOM 1367 N N . ILE A 1 184 ? -13.198 1.585 -1.476 1.00 95.44 184 ILE A N 1
ATOM 1368 C CA . ILE A 1 184 ? -12.348 0.676 -2.251 1.00 95.44 184 ILE A CA 1
ATOM 1369 C C . ILE A 1 184 ? -12.418 1.038 -3.738 1.00 95.44 184 ILE A C 1
ATOM 1371 O O . ILE A 1 184 ? -13.497 1.070 -4.351 1.00 95.44 184 ILE A O 1
ATOM 1375 N N . LYS A 1 185 ? -11.232 1.248 -4.313 1.00 95.94 185 LYS A N 1
ATOM 1376 C CA . LYS A 1 185 ? -10.984 1.390 -5.746 1.00 95.94 185 LYS A CA 1
ATOM 1377 C C . LYS A 1 185 ? -10.291 0.116 -6.219 1.00 95.94 185 LYS A C 1
ATOM 1379 O O . LYS A 1 185 ? -9.098 -0.037 -5.988 1.00 95.94 185 LYS A O 1
ATOM 1384 N N . THR A 1 186 ? -11.038 -0.804 -6.824 1.00 95.44 186 THR A N 1
ATOM 1385 C CA . THR A 1 186 ? -10.512 -2.118 -7.242 1.00 95.44 186 THR A CA 1
ATOM 1386 C C . THR A 1 186 ? -9.348 -1.978 -8.214 1.00 95.44 186 THR A C 1
ATOM 1388 O O . THR A 1 186 ? -8.326 -2.602 -7.987 1.00 95.44 186 THR A O 1
ATOM 1391 N N . ASP A 1 187 ? -9.436 -1.041 -9.160 1.00 96.12 187 ASP A N 1
ATOM 1392 C CA . ASP A 1 187 ? -8.365 -0.726 -10.116 1.00 96.12 187 ASP A CA 1
ATOM 1393 C C . ASP A 1 187 ? -7.020 -0.395 -9.439 1.00 96.12 187 ASP A C 1
ATOM 1395 O O . ASP A 1 187 ? -5.962 -0.804 -9.905 1.00 96.12 187 ASP A O 1
ATOM 1399 N N . GLN A 1 188 ? -7.040 0.285 -8.285 1.00 96.31 188 GLN A N 1
ATOM 1400 C CA . GLN A 1 188 ? -5.818 0.559 -7.522 1.00 96.31 188 GLN A CA 1
ATOM 1401 C C . GLN A 1 188 ? -5.183 -0.736 -6.992 1.00 96.31 188 GLN A C 1
ATOM 1403 O O . GLN A 1 188 ? -3.961 -0.862 -6.987 1.00 96.31 188 GLN A O 1
ATOM 1408 N N . ILE A 1 189 ? -6.009 -1.695 -6.568 1.00 97.06 189 ILE A N 1
ATOM 1409 C CA . ILE A 1 189 ? -5.559 -2.994 -6.063 1.00 97.06 189 ILE A CA 1
ATOM 1410 C C . ILE A 1 189 ? -5.153 -3.918 -7.213 1.00 97.06 189 ILE A C 1
ATOM 1412 O O . ILE A 1 189 ? -4.165 -4.633 -7.093 1.00 97.06 189 ILE A O 1
ATOM 1416 N N . ASP A 1 190 ? -5.853 -3.868 -8.347 1.00 94.81 190 ASP A N 1
ATOM 1417 C CA . ASP A 1 190 ? -5.551 -4.664 -9.541 1.00 94.81 190 ASP A CA 1
ATOM 1418 C C . ASP A 1 190 ? -4.129 -4.375 -10.055 1.00 94.81 190 ASP A C 1
ATOM 1420 O O . ASP A 1 190 ? -3.398 -5.295 -10.413 1.00 94.81 190 ASP A O 1
ATOM 1424 N N . ARG A 1 191 ? -3.652 -3.127 -9.942 1.00 95.94 191 ARG A N 1
ATOM 1425 C CA . ARG A 1 191 ? -2.248 -2.741 -10.211 1.00 95.94 191 ARG A CA 1
ATOM 1426 C C . ARG A 1 191 ? -1.214 -3.449 -9.324 1.00 95.94 191 ARG A C 1
ATOM 1428 O O . ARG A 1 191 ? -0.029 -3.474 -9.656 1.00 95.94 191 ARG A O 1
ATOM 1435 N N . LEU A 1 192 ? -1.631 -3.999 -8.188 1.00 94.44 192 LEU A N 1
ATOM 1436 C CA . LEU A 1 192 ? -0.771 -4.727 -7.255 1.00 94.44 192 LEU A CA 1
ATOM 1437 C C . LEU A 1 192 ? -0.854 -6.245 -7.422 1.00 94.44 192 LEU A C 1
ATOM 1439 O O . LEU A 1 192 ? 0.065 -6.938 -6.987 1.00 94.44 192 LEU A O 1
ATOM 1443 N N . ILE A 1 193 ? -1.940 -6.769 -7.994 1.00 92.19 193 ILE A N 1
ATOM 1444 C CA . ILE A 1 193 ? -2.228 -8.213 -7.976 1.00 92.19 193 ILE A CA 1
ATOM 1445 C C . ILE A 1 193 ? -2.410 -8.839 -9.355 1.00 92.19 193 ILE A C 1
ATOM 1447 O O . ILE A 1 193 ? -2.324 -10.058 -9.459 1.00 92.19 193 ILE A O 1
ATOM 1451 N N . ASP A 1 194 ? -2.668 -8.048 -10.399 1.00 90.06 194 ASP A N 1
ATOM 1452 C CA . ASP A 1 194 ? -2.838 -8.545 -11.762 1.00 90.06 194 ASP A CA 1
ATOM 1453 C C . ASP A 1 194 ? -1.623 -8.178 -12.627 1.00 90.06 194 ASP A C 1
ATOM 14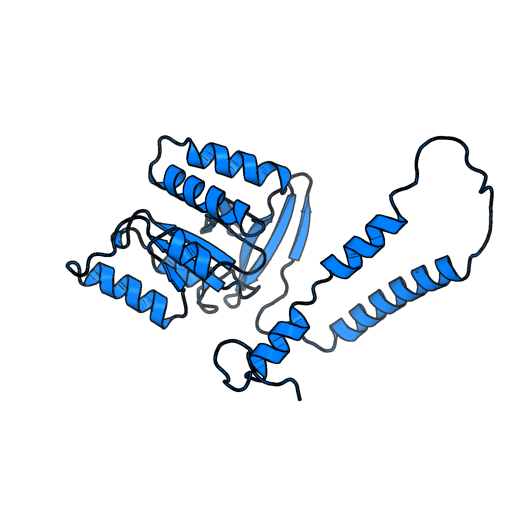55 O O . ASP A 1 194 ? -1.499 -7.031 -13.063 1.00 90.06 194 ASP A O 1
ATOM 1459 N N . PRO A 1 195 ? -0.742 -9.144 -12.942 1.00 88.44 195 PRO A N 1
ATOM 1460 C CA . PRO A 1 195 ? 0.395 -8.937 -13.834 1.00 88.44 195 PRO A CA 1
ATOM 1461 C C . PRO A 1 195 ? 0.042 -8.431 -15.234 1.00 88.44 195 PRO A C 1
ATOM 1463 O O . PRO A 1 195 ? 0.904 -7.883 -15.920 1.00 88.44 195 PRO A O 1
ATOM 1466 N N . LYS A 1 196 ? -1.202 -8.636 -15.682 1.00 88.94 196 LYS A N 1
ATOM 1467 C CA . LYS A 1 196 ? -1.686 -8.180 -16.990 1.00 88.94 196 LYS A CA 1
ATOM 1468 C C . LYS A 1 196 ? -2.188 -6.740 -16.954 1.00 88.94 196 LYS A C 1
ATOM 1470 O O . LYS A 1 196 ? -2.500 -6.185 -18.004 1.00 88.94 196 LYS A O 1
ATOM 1475 N N . HIS A 1 197 ? -2.275 -6.128 -15.774 1.00 92.25 197 HIS A N 1
ATOM 1476 C CA . HIS A 1 197 ? -2.667 -4.736 -15.661 1.00 92.25 197 HIS A CA 1
ATOM 1477 C C . HIS A 1 197 ? -1.579 -3.837 -16.284 1.00 92.25 197 HIS A C 1
ATOM 1479 O O . HIS A 1 197 ? -0.403 -3.965 -15.928 1.00 92.25 197 HIS A O 1
ATOM 1485 N N . PRO A 1 198 ? -1.927 -2.862 -17.148 1.00 92.88 198 PRO A N 1
ATOM 1486 C CA . PRO A 1 198 ? -0.946 -2.016 -17.841 1.00 92.88 198 PRO A CA 1
ATOM 1487 C C . PRO A 1 198 ? -0.104 -1.166 -16.885 1.00 92.88 198 PRO A C 1
ATOM 1489 O O . PRO A 1 198 ? 0.963 -0.682 -17.242 1.00 92.88 198 PRO A O 1
ATOM 1492 N N . GLN A 1 199 ? -0.560 -0.994 -15.648 1.00 95.44 199 GLN A N 1
ATOM 1493 C CA . GLN A 1 199 ? 0.164 -0.302 -14.580 1.00 95.44 199 GLN A CA 1
ATOM 1494 C C . GLN A 1 199 ? 0.570 -1.238 -13.432 1.00 95.44 199 GLN A C 1
ATOM 1496 O O . GLN A 1 199 ? 0.681 -0.784 -12.300 1.00 95.44 199 GLN A O 1
ATOM 1501 N N . PHE A 1 200 ? 0.744 -2.537 -13.691 1.00 94.06 200 PHE A N 1
ATOM 1502 C CA . PHE A 1 200 ? 1.236 -3.483 -12.688 1.00 94.06 200 PHE A CA 1
ATOM 1503 C C . PHE A 1 200 ? 2.653 -3.131 -12.217 1.00 94.06 200 PHE A C 1
ATOM 1505 O O . PHE A 1 200 ? 3.498 -2.792 -13.050 1.00 94.06 200 PHE A O 1
ATOM 1512 N N . PHE A 1 201 ? 2.933 -3.241 -10.911 1.00 92.94 201 PHE A N 1
ATOM 1513 C CA . PHE A 1 201 ? 4.276 -2.968 -10.367 1.00 92.94 201 PHE A CA 1
ATOM 1514 C C . PHE A 1 201 ? 4.722 -3.813 -9.163 1.00 92.94 201 PHE A C 1
ATOM 1516 O O . PHE A 1 201 ? 5.841 -3.636 -8.686 1.00 92.94 201 PHE A O 1
ATOM 1523 N N . ASN A 1 202 ? 3.912 -4.752 -8.668 1.00 93.00 202 ASN A N 1
ATOM 1524 C CA . ASN A 1 202 ? 4.285 -5.614 -7.536 1.00 93.00 202 ASN A CA 1
ATOM 1525 C C . ASN A 1 202 ? 5.164 -6.802 -7.978 1.00 93.00 202 ASN A C 1
ATOM 1527 O O . ASN A 1 202 ? 4.822 -7.967 -7.783 1.00 93.00 202 ASN A O 1
ATOM 1531 N N . TYR A 1 203 ? 6.308 -6.507 -8.598 1.00 86.25 203 TYR A N 1
ATOM 1532 C CA . TYR A 1 203 ? 7.217 -7.512 -9.166 1.00 86.25 203 TYR A CA 1
ATOM 1533 C C . TYR A 1 203 ? 7.845 -8.442 -8.112 1.00 86.25 203 TYR A C 1
ATOM 1535 O O . TYR A 1 203 ? 8.262 -9.548 -8.441 1.00 86.25 203 TYR A O 1
ATOM 1543 N N . GLU A 1 204 ? 7.900 -8.016 -6.843 1.00 85.44 204 GLU A N 1
ATOM 1544 C CA . GLU A 1 204 ? 8.395 -8.838 -5.728 1.00 85.44 204 GLU A CA 1
ATOM 1545 C C . GLU A 1 204 ? 7.352 -9.833 -5.196 1.00 85.44 204 GLU A C 1
ATOM 1547 O O . GLU A 1 204 ? 7.663 -10.604 -4.287 1.00 85.44 204 GLU A O 1
ATOM 1552 N N . GLY A 1 205 ? 6.114 -9.796 -5.704 1.00 87.94 205 GLY A N 1
ATOM 1553 C CA . GLY A 1 205 ? 5.041 -10.681 -5.255 1.00 87.94 205 GLY A CA 1
ATOM 1554 C C . GLY A 1 205 ? 4.686 -10.491 -3.779 1.00 87.94 205 GLY A C 1
ATOM 1555 O O . GLY A 1 205 ? 4.419 -11.466 -3.076 1.00 87.94 205 GLY A O 1
ATOM 1556 N N . LYS A 1 206 ? 4.721 -9.248 -3.277 1.00 93.19 206 LYS A N 1
ATOM 1557 C CA . LYS A 1 206 ? 4.296 -8.956 -1.902 1.00 93.19 206 LYS A CA 1
ATOM 1558 C C . LYS A 1 206 ? 2.814 -9.270 -1.751 1.00 93.19 206 LYS A C 1
ATOM 1560 O O . LYS A 1 206 ? 2.017 -8.930 -2.623 1.00 93.19 206 LYS A O 1
ATOM 1565 N N . GLU A 1 207 ? 2.436 -9.853 -0.622 1.00 96.00 207 GLU A N 1
ATOM 1566 C CA . GLU A 1 207 ? 1.022 -10.059 -0.316 1.00 96.00 207 GLU A CA 1
ATOM 1567 C C . GLU A 1 207 ? 0.331 -8.715 -0.114 1.00 96.00 207 GLU A C 1
ATOM 1569 O O . GLU A 1 207 ? 0.856 -7.822 0.557 1.00 96.00 207 GLU A O 1
ATOM 1574 N N . VAL A 1 208 ? -0.866 -8.581 -0.673 1.00 97.62 208 VAL A N 1
ATOM 1575 C CA . VAL A 1 208 ? -1.651 -7.356 -0.560 1.00 97.62 208 VAL A CA 1
ATOM 1576 C C . VAL A 1 208 ? -2.698 -7.532 0.530 1.00 97.62 208 VAL A C 1
ATOM 1578 O O . VAL A 1 208 ? -3.492 -8.476 0.510 1.00 97.62 208 VAL A O 1
ATOM 1581 N N . ILE A 1 209 ? -2.692 -6.606 1.483 1.00 98.75 209 ILE A N 1
ATOM 1582 C CA . ILE A 1 209 ? -3.685 -6.494 2.544 1.00 98.75 209 ILE A CA 1
ATOM 1583 C C . ILE A 1 209 ? -4.492 -5.223 2.299 1.00 98.75 209 ILE A C 1
ATOM 1585 O O . ILE A 1 209 ? -3.923 -4.150 2.132 1.00 98.75 209 ILE A O 1
ATOM 1589 N N . VAL A 1 210 ? -5.816 -5.328 2.340 1.00 98.69 210 VAL A N 1
ATOM 1590 C CA . VAL A 1 210 ? -6.715 -4.174 2.396 1.00 98.69 210 VAL A CA 1
ATOM 1591 C C . VAL A 1 210 ? -7.287 -4.079 3.805 1.00 98.69 210 VAL A C 1
ATOM 1593 O O . VAL A 1 210 ? -8.062 -4.935 4.237 1.00 98.69 210 VAL A O 1
ATOM 1596 N N . TYR A 1 211 ? -6.892 -3.033 4.524 1.00 98.62 211 TYR A N 1
ATOM 1597 C CA . TYR A 1 211 ? -7.452 -2.669 5.818 1.00 98.62 211 TYR A CA 1
ATOM 1598 C C . TYR A 1 211 ? -8.653 -1.744 5.625 1.00 98.62 211 TYR A C 1
ATOM 1600 O O . TYR A 1 211 ? -8.561 -0.724 4.940 1.00 98.62 211 TYR A O 1
ATOM 1608 N N . ILE A 1 212 ? -9.771 -2.076 6.265 1.00 97.94 212 ILE A N 1
ATOM 1609 C CA . ILE A 1 212 ? -11.000 -1.284 6.244 1.00 97.94 212 ILE A CA 1
ATOM 1610 C C . ILE A 1 212 ? -11.314 -0.846 7.671 1.00 97.94 212 ILE A C 1
ATOM 1612 O O . ILE A 1 212 ? -11.491 -1.687 8.544 1.00 97.94 212 ILE A O 1
ATOM 1616 N N . ASP A 1 213 ? -11.370 0.461 7.919 1.00 97.31 213 ASP A N 1
ATOM 1617 C CA . ASP A 1 213 ? -11.509 0.965 9.289 1.00 97.31 213 ASP A CA 1
ATOM 1618 C C . ASP A 1 213 ? -12.922 0.815 9.858 1.00 97.31 213 ASP A C 1
ATOM 1620 O O . ASP A 1 213 ? -13.111 0.459 11.019 1.00 97.31 213 ASP A O 1
ATOM 1624 N N . GLU A 1 214 ? -13.923 1.096 9.031 1.00 94.44 214 GLU A N 1
ATOM 1625 C CA . GLU A 1 214 ? -15.328 0.961 9.388 1.00 94.44 214 GLU A CA 1
ATOM 1626 C C . GLU A 1 214 ? -15.821 -0.479 9.214 1.00 94.44 214 GLU A C 1
ATOM 1628 O O . GLU A 1 214 ? -15.321 -1.256 8.395 1.00 94.44 214 GLU A O 1
ATOM 1633 N N . ALA A 1 215 ? -16.866 -0.831 9.963 1.00 90.62 215 ALA A N 1
ATOM 1634 C CA . ALA A 1 215 ? -17.522 -2.122 9.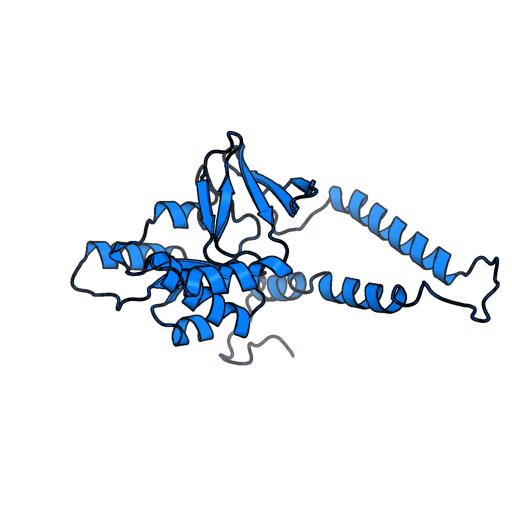824 1.00 90.62 215 ALA A CA 1
ATOM 1635 C C . ALA A 1 215 ? -17.999 -2.343 8.378 1.00 90.62 215 ALA A C 1
ATOM 1637 O O . ALA A 1 215 ? -18.639 -1.484 7.767 1.00 90.62 215 ALA A O 1
ATOM 1638 N N . ILE A 1 216 ? -17.711 -3.526 7.835 1.00 86.81 216 ILE A N 1
ATOM 1639 C CA . ILE A 1 216 ? -18.172 -3.912 6.501 1.00 86.81 216 ILE A CA 1
ATOM 1640 C C . ILE A 1 216 ? -19.665 -4.232 6.602 1.00 86.81 216 ILE A C 1
ATOM 1642 O O . ILE A 1 216 ? -20.054 -5.246 7.180 1.00 86.81 216 ILE A O 1
ATOM 1646 N N . THR A 1 217 ? -20.511 -3.363 6.053 1.00 78.69 217 THR A N 1
ATOM 1647 C CA . THR A 1 217 ? -21.959 -3.579 6.051 1.00 78.69 217 THR A CA 1
ATOM 1648 C C . THR A 1 217 ? -22.367 -4.520 4.918 1.00 78.69 217 THR A C 1
ATOM 1650 O O . THR A 1 217 ? -21.904 -4.404 3.784 1.00 78.69 217 THR A O 1
ATOM 1653 N N . THR A 1 218 ? -23.273 -5.453 5.211 1.00 77.31 218 THR A N 1
ATOM 1654 C CA . THR A 1 218 ? -23.840 -6.388 4.220 1.00 77.31 218 THR A CA 1
ATOM 1655 C C . THR A 1 218 ? -25.037 -5.803 3.469 1.00 77.31 218 THR A C 1
ATOM 1657 O O . THR A 1 218 ? -25.539 -6.411 2.529 1.00 77.31 218 THR A O 1
ATOM 1660 N N . THR A 1 219 ? -25.491 -4.610 3.859 1.00 81.81 219 THR A N 1
ATOM 1661 C CA . THR A 1 219 ? -26.688 -3.960 3.311 1.00 81.81 219 THR A CA 1
ATOM 1662 C C . THR A 1 219 ? -26.474 -3.355 1.927 1.00 81.81 219 THR A C 1
ATOM 1664 O O . THR A 1 219 ? -27.451 -3.101 1.230 1.00 81.81 219 THR A O 1
ATOM 1667 N N . ASN A 1 220 ? -25.223 -3.128 1.510 1.00 86.00 220 ASN A N 1
ATOM 1668 C CA . ASN A 1 220 ? -24.893 -2.636 0.176 1.00 86.00 220 ASN A CA 1
ATOM 1669 C C . ASN A 1 220 ? -24.264 -3.761 -0.672 1.00 86.00 220 ASN A C 1
ATOM 1671 O O . ASN A 1 220 ? -23.077 -4.060 -0.496 1.00 86.00 220 ASN A O 1
ATOM 1675 N N . PRO A 1 221 ? -25.012 -4.344 -1.630 1.00 89.06 221 PRO A N 1
ATOM 1676 C CA . PRO A 1 221 ? -24.518 -5.430 -2.475 1.00 89.06 221 PRO A CA 1
ATOM 1677 C C . PRO A 1 221 ? -23.268 -5.066 -3.282 1.00 89.06 221 PRO A C 1
ATOM 1679 O O . PRO A 1 221 ? -22.404 -5.914 -3.477 1.00 89.06 221 PRO A O 1
ATOM 1682 N N . GLN A 1 222 ? -23.127 -3.806 -3.710 1.00 88.56 222 GLN A N 1
ATOM 1683 C CA . GLN A 1 222 ? -21.964 -3.351 -4.482 1.00 88.56 222 GLN A CA 1
ATOM 1684 C C . GLN A 1 222 ? -20.696 -3.338 -3.625 1.00 88.56 222 GLN A C 1
ATOM 1686 O O . GLN A 1 222 ? -19.622 -3.741 -4.069 1.00 88.56 222 GLN A O 1
ATOM 1691 N N . THR A 1 223 ? -20.818 -2.908 -2.370 1.00 89.00 223 THR A N 1
ATOM 1692 C CA . THR A 1 223 ? -19.712 -2.928 -1.409 1.00 89.00 223 THR A CA 1
ATOM 1693 C C . THR A 1 223 ? -19.275 -4.359 -1.103 1.00 89.00 223 THR A C 1
ATOM 1695 O O . THR A 1 223 ? -18.079 -4.650 -1.101 1.00 89.00 223 THR A O 1
ATOM 1698 N N . LEU A 1 224 ? -20.235 -5.265 -0.897 1.00 91.00 224 LEU A N 1
ATOM 1699 C CA . LEU A 1 224 ? -19.949 -6.677 -0.658 1.00 91.00 224 LEU A CA 1
ATOM 1700 C C . LEU A 1 224 ? -19.299 -7.339 -1.882 1.00 91.00 224 LEU A C 1
ATOM 1702 O O . LEU A 1 224 ? -18.326 -8.072 -1.727 1.00 91.00 224 LEU A O 1
ATOM 1706 N N . ALA A 1 225 ? -19.774 -7.023 -3.090 1.00 92.62 225 ALA A N 1
ATOM 1707 C CA . ALA A 1 225 ? -19.189 -7.510 -4.336 1.00 92.62 225 ALA A CA 1
ATOM 1708 C C . ALA A 1 225 ? -17.716 -7.097 -4.481 1.00 92.62 225 ALA A C 1
ATOM 1710 O O . ALA A 1 225 ? -16.888 -7.938 -4.813 1.00 92.62 225 ALA A O 1
ATOM 1711 N N . LYS A 1 226 ? -17.358 -5.845 -4.151 1.00 94.62 226 LYS A N 1
ATOM 1712 C CA . LYS A 1 226 ? -15.950 -5.401 -4.141 1.00 94.62 226 LYS A CA 1
ATOM 1713 C C . LYS A 1 226 ? -15.101 -6.197 -3.149 1.00 94.62 226 LYS A C 1
ATOM 1715 O O . LYS A 1 226 ? -14.001 -6.612 -3.489 1.00 94.62 226 LYS A O 1
ATOM 1720 N N . VAL A 1 227 ? -15.593 -6.417 -1.929 1.00 93.75 227 VAL A N 1
ATOM 1721 C CA . VAL A 1 227 ? -14.855 -7.181 -0.906 1.00 93.75 227 VAL A CA 1
ATOM 1722 C C . VAL A 1 227 ? -14.662 -8.638 -1.334 1.00 93.75 227 VAL A C 1
ATOM 1724 O O . VAL A 1 227 ? -13.569 -9.176 -1.171 1.00 93.75 227 VAL A O 1
ATOM 1727 N N . ASN A 1 228 ? -15.695 -9.266 -1.895 1.00 93.44 228 ASN A N 1
ATOM 1728 C CA . ASN A 1 228 ? -15.618 -10.643 -2.379 1.00 93.44 228 ASN A CA 1
ATOM 1729 C C . AS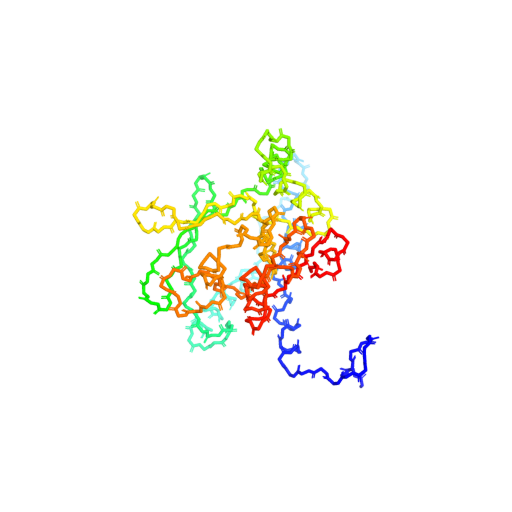N A 1 228 ? -14.667 -10.765 -3.571 1.00 93.44 228 ASN A C 1
ATOM 1731 O O . ASN A 1 228 ? -13.795 -11.626 -3.541 1.00 93.44 228 ASN A O 1
ATOM 1735 N N . TYR A 1 229 ? -14.749 -9.842 -4.534 1.00 94.00 229 TYR A N 1
ATOM 1736 C CA . TYR A 1 229 ? -13.818 -9.758 -5.661 1.00 94.00 229 TYR A CA 1
ATOM 1737 C C . TYR A 1 229 ? -12.356 -9.747 -5.195 1.00 94.00 229 TYR A C 1
ATOM 1739 O O . TYR A 1 229 ? -11.535 -10.516 -5.687 1.00 94.00 229 TYR A O 1
ATOM 1747 N N . LEU A 1 230 ? -12.028 -8.919 -4.196 1.00 92.50 230 LEU A N 1
ATOM 1748 C CA . LEU A 1 230 ? -10.672 -8.859 -3.647 1.00 92.50 230 LEU A CA 1
ATOM 1749 C C . LEU A 1 230 ? -10.244 -10.197 -3.024 1.00 92.50 230 LEU A C 1
ATOM 1751 O O . LEU A 1 230 ? -9.151 -10.687 -3.305 1.00 92.50 230 LEU A O 1
ATOM 1755 N N . LYS A 1 231 ? -11.112 -10.816 -2.217 1.00 92.25 231 LYS A N 1
ATOM 1756 C CA . LYS A 1 231 ? -10.827 -12.111 -1.579 1.00 92.25 231 LYS A CA 1
ATOM 1757 C C . LYS A 1 231 ? -10.623 -13.232 -2.600 1.00 92.25 231 LYS A C 1
ATOM 1759 O O . LYS A 1 231 ? -9.698 -14.021 -2.448 1.00 92.25 231 LYS A O 1
ATOM 1764 N N . GLU A 1 232 ? -11.443 -13.280 -3.649 1.00 91.94 232 GLU A N 1
ATOM 1765 C CA . GLU A 1 232 ? -11.324 -14.249 -4.750 1.00 91.94 232 GLU A CA 1
ATOM 1766 C C . GLU A 1 232 ? -9.994 -14.116 -5.504 1.00 91.94 232 GLU A C 1
ATOM 1768 O O . GLU A 1 232 ? -9.461 -15.101 -6.009 1.00 91.94 232 GLU A O 1
ATOM 1773 N N . LYS A 1 233 ? -9.419 -12.909 -5.534 1.00 89.00 233 LYS A N 1
ATOM 1774 C CA . LYS A 1 233 ? -8.096 -12.629 -6.108 1.00 89.00 233 LYS A CA 1
ATOM 1775 C C . LYS A 1 233 ? -6.933 -12.862 -5.135 1.00 89.00 233 LYS A C 1
ATOM 1777 O O . LYS A 1 233 ? -5.795 -12.537 -5.461 1.00 89.00 233 LYS A O 1
ATOM 1782 N N . GLY A 1 234 ? -7.195 -13.408 -3.947 1.00 89.19 234 GLY A N 1
ATOM 1783 C CA . GLY A 1 234 ? -6.171 -13.695 -2.940 1.00 89.19 234 GLY A CA 1
ATOM 1784 C C . GLY A 1 234 ? -5.734 -12.487 -2.106 1.00 89.19 234 GLY A C 1
ATOM 1785 O O . GLY A 1 234 ? -4.749 -12.581 -1.377 1.00 89.19 234 GLY A O 1
ATOM 1786 N N . VAL A 1 235 ? -6.451 -11.358 -2.173 1.00 94.38 235 VAL A N 1
ATOM 1787 C CA . VAL A 1 235 ? -6.197 -10.198 -1.304 1.00 94.38 235 VAL A CA 1
ATOM 1788 C C . VAL A 1 235 ? -6.737 -10.475 0.094 1.00 94.38 235 VAL A C 1
ATOM 1790 O O . VAL A 1 235 ? -7.888 -10.881 0.277 1.00 94.38 235 VAL A O 1
ATOM 1793 N N . ILE A 1 236 ? -5.923 -10.189 1.107 1.00 97.50 236 ILE A N 1
ATOM 1794 C CA . ILE A 1 236 ? -6.325 -10.317 2.506 1.00 97.50 236 ILE A CA 1
ATOM 1795 C C . ILE A 1 236 ? -7.116 -9.066 2.895 1.00 97.50 236 ILE A C 1
ATOM 1797 O O . ILE A 1 236 ? -6.568 -7.970 2.948 1.00 97.50 236 ILE A O 1
ATOM 1801 N N . VAL A 1 237 ? -8.405 -9.215 3.199 1.00 97.19 237 VAL A N 1
ATOM 1802 C CA . VAL A 1 237 ? -9.250 -8.100 3.657 1.00 97.19 237 VAL A CA 1
ATOM 1803 C C . VAL A 1 237 ? -9.484 -8.217 5.160 1.00 97.19 237 VAL A C 1
ATOM 1805 O O . VAL A 1 237 ? -10.032 -9.220 5.618 1.00 97.19 237 VAL A O 1
ATOM 1808 N N . VAL A 1 238 ? -9.104 -7.186 5.915 1.00 97.88 238 VAL A N 1
ATOM 1809 C CA . VAL A 1 238 ? -9.265 -7.112 7.379 1.00 97.88 238 VAL A CA 1
ATOM 1810 C C . VAL A 1 238 ? -10.031 -5.854 7.774 1.00 97.88 238 VAL A C 1
ATOM 1812 O O . VAL A 1 238 ? -9.906 -4.824 7.114 1.00 97.88 238 VAL A O 1
ATOM 1815 N N . ASN A 1 239 ? -10.812 -5.921 8.856 1.00 96.12 239 ASN A N 1
ATOM 1816 C CA . ASN A 1 239 ? -11.640 -4.797 9.315 1.00 96.12 239 ASN A CA 1
ATOM 1817 C C . ASN A 1 239 ? -11.294 -4.274 10.725 1.00 96.12 239 ASN A C 1
ATOM 1819 O O . ASN A 1 239 ? -12.061 -3.526 11.329 1.00 96.12 239 ASN A O 1
ATOM 1823 N N . SER A 1 240 ? -10.169 -4.708 11.296 1.00 97.25 240 SER A N 1
ATOM 1824 C CA . SER A 1 240 ? -9.699 -4.221 12.595 1.00 97.25 240 SER A CA 1
ATOM 1825 C C . SER A 1 240 ? -8.188 -4.358 12.740 1.00 97.25 240 SER A C 1
ATOM 1827 O O . SER A 1 240 ? -7.557 -5.189 12.081 1.00 97.25 240 SER A O 1
ATOM 1829 N N . LEU A 1 241 ? -7.592 -3.562 13.636 1.00 98.06 241 LEU A N 1
ATOM 1830 C CA . LEU A 1 241 ? -6.165 -3.673 13.959 1.00 98.06 241 LEU A CA 1
ATOM 1831 C C . LEU A 1 241 ? -5.827 -5.042 14.558 1.00 98.06 241 LEU A C 1
ATOM 1833 O O . LEU A 1 241 ? -4.749 -5.577 14.318 1.00 98.06 241 LEU A O 1
ATOM 1837 N N . GLU A 1 242 ? -6.756 -5.651 15.296 1.00 97.69 242 GLU A N 1
ATOM 1838 C CA . GLU A 1 242 ? -6.571 -7.001 15.822 1.00 97.69 242 GLU A CA 1
ATOM 1839 C C . GLU A 1 242 ? -6.430 -8.024 14.686 1.00 97.69 242 GLU A C 1
ATOM 1841 O O . GLU A 1 242 ? -5.482 -8.808 14.682 1.00 97.69 242 GLU A O 1
ATOM 1846 N N . GLN A 1 243 ? -7.328 -7.988 13.694 1.00 98.19 243 GLN A N 1
ATOM 1847 C CA . GLN A 1 243 ? -7.256 -8.863 12.521 1.00 98.19 243 GLN A CA 1
ATOM 1848 C C . GLN A 1 243 ? -6.004 -8.585 11.688 1.00 98.19 243 GLN A C 1
ATOM 1850 O O . GLN A 1 243 ? -5.302 -9.527 11.329 1.00 98.19 243 GLN A O 1
ATOM 1855 N N . LEU A 1 244 ? -5.680 -7.309 11.444 1.00 98.38 244 LEU A N 1
ATOM 1856 C CA . LEU A 1 244 ? -4.434 -6.916 10.782 1.00 98.38 244 LEU A CA 1
ATOM 1857 C C . LEU A 1 244 ? -3.230 -7.520 11.513 1.00 98.38 244 LEU A C 1
ATOM 1859 O O . LEU A 1 244 ? -2.371 -8.156 10.916 1.00 98.38 244 LEU A O 1
ATOM 1863 N N . GLY A 1 245 ? -3.218 -7.410 12.838 1.00 97.44 245 GLY A N 1
ATOM 1864 C CA . GLY A 1 245 ? -2.181 -7.956 13.695 1.00 97.44 245 GLY A CA 1
ATOM 1865 C C . GLY A 1 245 ? -1.981 -9.467 13.595 1.00 97.44 245 GLY A C 1
ATOM 1866 O O . GLY A 1 245 ? -0.883 -9.915 13.909 1.00 97.44 245 GLY A O 1
ATOM 1867 N N . LYS A 1 246 ? -3.004 -10.226 13.185 1.00 97.81 246 LYS A N 1
ATOM 1868 C CA . LYS A 1 246 ? -2.940 -11.686 13.000 1.00 97.81 246 LYS A CA 1
ATOM 1869 C C . LYS A 1 246 ? -2.353 -12.086 11.644 1.00 97.81 246 LYS A C 1
ATOM 1871 O O . LYS A 1 246 ? -1.882 -13.210 11.514 1.00 97.81 246 LYS A O 1
ATOM 1876 N N . VAL A 1 247 ? -2.390 -11.195 10.650 1.00 96.69 247 VAL A N 1
ATOM 1877 C CA . VAL A 1 247 ? -1.951 -11.484 9.271 1.00 96.69 247 VAL A CA 1
ATOM 1878 C C . VAL A 1 247 ? -0.605 -10.851 8.905 1.00 96.69 247 VAL A C 1
ATOM 1880 O O . VAL A 1 247 ? -0.033 -11.207 7.876 1.00 96.69 247 VAL A O 1
ATOM 1883 N N . LEU A 1 248 ? -0.088 -9.920 9.716 1.00 94.31 248 LEU A N 1
ATOM 1884 C CA . LEU A 1 248 ? 1.223 -9.293 9.495 1.00 94.31 248 LEU A CA 1
ATOM 1885 C C . LEU A 1 248 ? 2.381 -10.305 9.604 1.00 94.31 248 LEU A C 1
ATOM 1887 O O . LEU A 1 248 ? 2.349 -11.196 10.453 1.00 94.31 248 LEU A O 1
ATOM 1891 N N . LYS A 1 249 ? 3.412 -10.140 8.761 1.00 87.94 249 LYS A N 1
ATOM 1892 C CA . LYS A 1 249 ? 4.568 -11.057 8.632 1.00 87.94 249 LYS A CA 1
ATOM 1893 C C . LYS A 1 249 ? 5.950 -10.397 8.725 1.00 87.94 249 LYS A C 1
ATOM 1895 O O . LYS A 1 249 ? 6.060 -9.149 8.675 1.00 87.94 249 LYS A O 1
#

Organism: NCBI:txid1325358